Protein AF-A0A6N6RNA1-F1 (afdb_monomer)

Solvent-accessible surface area (backbone atoms only — not comparable to full-atom values): 9745 Å² total; per-residue (Å²): 118,70,68,65,53,52,56,50,51,52,51,50,50,53,48,51,54,52,48,54,51,50,52,52,40,51,50,29,45,50,47,27,54,53,57,21,49,50,47,44,51,52,43,50,54,49,47,43,66,47,27,32,69,67,52,37,46,54,48,55,50,43,44,52,57,42,49,57,48,40,54,70,32,46,73,56,45,56,62,51,48,16,52,51,26,54,74,39,61,90,56,27,67,60,54,49,52,53,53,43,51,51,22,42,53,38,16,53,52,44,44,51,52,50,53,50,49,50,63,73,66,61,56,61,75,87,53,46,56,35,46,56,21,31,41,45,28,38,57,28,48,30,72,44,56,63,34,54,39,52,17,71,63,40,26,63,57,51,21,52,32,29,39,50,24,32,52,52,38,43,53,49,44,65,73,63,38,82,35,53,90,26,53,39,53,49,23,39,49,58,16,57,32,28,53,68,66

pLDDT: mean 88.87, std 8.53, range [55.69, 97.56]

Structure (mmCIF, N/CA/C/O backbone):
data_AF-A0A6N6RNA1-F1
#
_entry.id   AF-A0A6N6RNA1-F1
#
loop_
_atom_site.group_PDB
_atom_site.id
_atom_site.type_symbol
_atom_site.label_atom_id
_atom_site.label_alt_id
_atom_site.label_comp_id
_atom_site.label_asym_id
_atom_site.label_entity_id
_atom_site.label_seq_id
_atom_site.pdbx_PDB_ins_code
_atom_site.Cartn_x
_atom_site.Cartn_y
_atom_site.Cartn_z
_atom_site.occupancy
_atom_site.B_iso_or_equiv
_atom_site.auth_seq_id
_atom_site.auth_comp_id
_atom_site.auth_asym_id
_atom_site.auth_atom_id
_atom_site.pdbx_PDB_model_num
ATOM 1 N N . MET A 1 1 ? 11.910 -3.426 -56.104 1.00 55.69 1 MET A N 1
ATOM 2 C CA . MET A 1 1 ? 10.592 -3.480 -55.422 1.00 55.69 1 MET A CA 1
ATOM 3 C C . MET A 1 1 ? 10.518 -4.540 -54.317 1.00 55.69 1 MET A C 1
ATOM 5 O O . MET A 1 1 ? 9.860 -4.298 -53.319 1.00 55.69 1 MET A O 1
ATOM 9 N N . THR A 1 2 ? 11.228 -5.666 -54.417 1.00 60.97 2 THR A N 1
ATOM 10 C CA . THR A 1 2 ? 11.218 -6.772 -53.433 1.00 60.97 2 THR A CA 1
ATOM 11 C C . THR A 1 2 ? 11.798 -6.424 -52.050 1.00 60.97 2 THR A C 1
ATOM 13 O O . THR A 1 2 ? 11.272 -6.879 -51.039 1.00 60.97 2 THR A O 1
ATOM 16 N N . VAL A 1 3 ? 12.824 -5.566 -51.974 1.00 57.16 3 VAL A N 1
ATOM 17 C CA . VAL A 1 3 ? 13.471 -5.176 -50.699 1.00 57.16 3 VAL A CA 1
ATOM 18 C C . VAL A 1 3 ? 12.581 -4.263 -49.835 1.00 57.16 3 VAL A C 1
ATOM 20 O O . VAL A 1 3 ? 12.573 -4.394 -48.615 1.00 57.16 3 VAL A O 1
ATOM 23 N N . LEU A 1 4 ? 11.774 -3.391 -50.458 1.00 60.25 4 LEU A N 1
ATOM 24 C CA . LEU A 1 4 ? 10.830 -2.497 -49.762 1.00 60.25 4 LEU A CA 1
ATOM 25 C C . LEU A 1 4 ? 9.649 -3.263 -49.135 1.00 60.25 4 LEU A C 1
ATOM 27 O O . LEU A 1 4 ? 9.171 -2.895 -48.064 1.00 60.25 4 LEU A O 1
ATOM 31 N N . ASN A 1 5 ? 9.215 -4.366 -49.755 1.00 63.22 5 ASN A N 1
ATOM 32 C CA . ASN A 1 5 ? 8.189 -5.234 -49.171 1.00 63.22 5 ASN A CA 1
ATOM 33 C C . ASN A 1 5 ? 8.719 -6.002 -47.952 1.00 63.22 5 ASN A C 1
ATOM 35 O O . ASN A 1 5 ? 8.013 -6.100 -46.950 1.00 63.22 5 ASN A O 1
ATOM 39 N N . ALA A 1 6 ? 9.969 -6.474 -47.987 1.00 63.81 6 ALA A N 1
ATOM 40 C CA . ALA A 1 6 ? 10.579 -7.194 -46.867 1.00 63.81 6 ALA A CA 1
ATOM 41 C C . ALA A 1 6 ? 10.766 -6.305 -45.622 1.00 63.81 6 ALA A C 1
ATOM 43 O O . ALA A 1 6 ? 10.438 -6.726 -44.513 1.00 63.81 6 ALA A O 1
ATOM 44 N N . THR A 1 7 ? 11.210 -5.054 -45.792 1.00 71.88 7 THR A N 1
ATOM 45 C CA . THR A 1 7 ? 11.333 -4.101 -44.674 1.00 71.88 7 THR A CA 1
ATOM 46 C C . THR A 1 7 ? 9.974 -3.707 -44.096 1.00 71.88 7 THR A C 1
ATOM 48 O O . THR A 1 7 ? 9.839 -3.601 -42.876 1.00 71.88 7 THR A O 1
ATOM 51 N N . SER A 1 8 ? 8.942 -3.563 -44.935 1.00 75.00 8 SER A N 1
ATOM 52 C CA . SER A 1 8 ? 7.574 -3.309 -44.466 1.00 75.00 8 SER A CA 1
ATOM 53 C C . SER A 1 8 ? 6.985 -4.495 -43.687 1.00 75.00 8 SER A C 1
ATOM 55 O O . SER A 1 8 ? 6.376 -4.295 -42.637 1.00 75.00 8 SER A O 1
ATOM 57 N N . ALA A 1 9 ? 7.233 -5.732 -44.134 1.00 77.75 9 ALA A N 1
ATOM 58 C CA . ALA A 1 9 ? 6.760 -6.947 -43.475 1.00 77.75 9 ALA A CA 1
ATOM 59 C C . ALA A 1 9 ? 7.426 -7.149 -42.107 1.00 77.75 9 ALA A C 1
ATOM 61 O O . ALA A 1 9 ? 6.742 -7.433 -41.125 1.00 77.75 9 ALA A O 1
ATOM 62 N N . VAL A 1 10 ? 8.740 -6.922 -42.017 1.00 79.19 10 VAL A N 1
ATOM 63 C CA . VAL A 1 10 ? 9.494 -6.984 -40.757 1.00 79.19 10 VAL A CA 1
ATOM 64 C C . VAL A 1 10 ? 9.007 -5.904 -39.786 1.00 79.19 10 VAL A C 1
ATOM 66 O O . VAL A 1 10 ? 8.722 -6.204 -38.628 1.00 79.19 10 VAL A O 1
ATOM 69 N N . ARG A 1 11 ? 8.816 -4.662 -40.255 1.00 82.12 11 ARG A N 1
ATOM 70 C CA . ARG A 1 11 ? 8.260 -3.571 -39.435 1.00 82.12 11 ARG A CA 1
ATOM 71 C C . ARG A 1 11 ? 6.869 -3.910 -38.894 1.00 82.12 11 ARG A C 1
ATOM 73 O O . ARG A 1 11 ? 6.604 -3.676 -37.718 1.00 82.12 11 ARG A O 1
ATOM 80 N N . ASN A 1 12 ? 6.003 -4.483 -39.728 1.00 82.75 12 ASN A N 1
ATOM 81 C CA . ASN A 1 12 ? 4.653 -4.888 -39.332 1.00 82.75 12 ASN A CA 1
ATOM 82 C C . ASN A 1 12 ? 4.666 -6.064 -38.343 1.00 82.75 12 ASN A C 1
ATOM 84 O O . ASN A 1 12 ? 3.856 -6.089 -37.419 1.00 82.75 12 ASN A O 1
ATOM 88 N N . LEU A 1 13 ? 5.608 -7.002 -38.484 1.00 82.81 13 LEU A N 1
ATOM 89 C CA . LEU A 1 13 ? 5.800 -8.097 -37.533 1.00 82.81 13 LEU A CA 1
ATOM 90 C C . LEU A 1 13 ? 6.195 -7.561 -36.148 1.00 82.81 13 LEU A C 1
ATOM 92 O O . LEU A 1 13 ? 5.554 -7.902 -35.155 1.00 82.81 13 LEU A O 1
ATOM 96 N N . TYR A 1 14 ? 7.196 -6.674 -36.078 1.00 83.44 14 TYR A N 1
ATOM 97 C CA . TYR A 1 14 ? 7.607 -6.045 -34.817 1.00 83.44 14 TYR A CA 1
ATOM 98 C C . TYR A 1 14 ? 6.489 -5.196 -34.203 1.00 83.44 14 TYR A C 1
ATOM 100 O O . TYR A 1 14 ? 6.277 -5.263 -32.993 1.00 83.44 14 TYR A O 1
ATOM 108 N N . ALA A 1 15 ? 5.738 -4.452 -35.022 1.00 81.94 15 ALA A N 1
ATOM 109 C CA . ALA A 1 15 ? 4.583 -3.688 -34.562 1.00 81.94 15 ALA A CA 1
ATOM 110 C C . ALA A 1 15 ? 3.500 -4.599 -33.959 1.00 81.94 15 ALA A C 1
ATOM 112 O O . ALA A 1 15 ? 3.016 -4.313 -32.869 1.00 81.94 15 ALA A O 1
ATOM 113 N N . ASN A 1 16 ? 3.175 -5.726 -34.601 1.00 84.38 16 ASN A N 1
ATOM 114 C CA . ASN A 1 16 ? 2.191 -6.684 -34.088 1.00 84.38 16 ASN A CA 1
ATOM 115 C C . ASN A 1 16 ? 2.638 -7.351 -32.781 1.00 84.38 16 ASN A C 1
ATOM 117 O O . ASN A 1 16 ? 1.832 -7.482 -31.862 1.00 84.38 16 ASN A O 1
ATOM 121 N N . ILE A 1 17 ? 3.913 -7.731 -32.664 1.00 83.81 17 ILE A N 1
ATOM 122 C CA . ILE A 1 17 ? 4.461 -8.319 -31.431 1.00 83.81 17 ILE A CA 1
ATOM 123 C C . ILE A 1 17 ? 4.437 -7.293 -30.288 1.00 83.81 17 ILE A C 1
ATOM 125 O O . ILE A 1 17 ? 4.026 -7.615 -29.171 1.00 83.81 17 ILE A O 1
ATOM 129 N N . ALA A 1 18 ? 4.841 -6.047 -30.559 1.00 82.44 18 ALA A N 1
ATOM 130 C CA . ALA A 1 18 ? 4.787 -4.965 -29.579 1.00 82.44 18 ALA A CA 1
ATOM 131 C C . ALA A 1 18 ? 3.344 -4.686 -29.133 1.00 82.44 18 ALA A C 1
ATOM 133 O O . ALA A 1 18 ? 3.076 -4.569 -27.939 1.00 82.44 18 ALA A O 1
ATOM 134 N N . LEU A 1 19 ? 2.405 -4.654 -30.079 1.00 82.31 19 LEU A N 1
ATOM 135 C CA . LEU A 1 19 ? 0.989 -4.423 -29.823 1.00 82.31 19 LEU A CA 1
ATOM 136 C C . LEU A 1 19 ? 0.399 -5.554 -28.967 1.00 82.31 19 LEU A C 1
ATOM 138 O O . LEU A 1 19 ? -0.170 -5.275 -27.915 1.00 82.31 19 LEU A O 1
ATOM 142 N N . GLN A 1 20 ? 0.633 -6.823 -29.313 1.00 81.94 20 GLN A N 1
ATOM 143 C CA . GLN A 1 20 ? 0.210 -7.967 -28.490 1.00 81.94 20 GLN A CA 1
ATOM 144 C C . GLN A 1 20 ? 0.772 -7.913 -27.062 1.00 81.94 20 GLN A C 1
ATOM 146 O O . GLN A 1 20 ? 0.044 -8.170 -26.101 1.00 81.94 20 GLN A O 1
ATOM 151 N N . ARG A 1 21 ? 2.046 -7.535 -26.900 1.00 80.69 21 ARG A N 1
ATOM 152 C CA . ARG A 1 21 ? 2.675 -7.372 -25.583 1.00 80.69 21 ARG A CA 1
ATOM 153 C C . ARG A 1 21 ? 2.008 -6.265 -24.765 1.00 80.69 21 ARG A C 1
ATOM 155 O O . ARG A 1 21 ? 1.704 -6.484 -23.594 1.00 80.69 21 ARG A O 1
ATOM 162 N N . ILE A 1 22 ? 1.744 -5.108 -25.374 1.00 83.12 22 ILE A N 1
ATOM 163 C CA . ILE A 1 22 ? 1.056 -3.984 -24.724 1.00 83.12 22 ILE A CA 1
ATOM 164 C C . ILE A 1 22 ? -0.356 -4.399 -24.298 1.00 83.12 22 ILE A C 1
ATOM 166 O O . ILE A 1 22 ? -0.710 -4.219 -23.136 1.00 83.12 22 ILE A O 1
ATOM 170 N N . PHE A 1 23 ? -1.135 -5.016 -25.192 1.00 84.94 23 PHE A N 1
ATOM 171 C CA . PHE A 1 23 ? -2.490 -5.482 -24.880 1.00 84.94 23 PHE A CA 1
ATOM 172 C C . PHE A 1 23 ? -2.505 -6.514 -23.748 1.00 84.94 23 PHE A C 1
ATOM 174 O O . PHE A 1 23 ? -3.320 -6.400 -22.836 1.00 84.94 23 PHE A O 1
ATOM 181 N N . SER A 1 24 ? -1.580 -7.477 -23.756 1.00 81.50 24 SER A N 1
ATOM 182 C CA . SER A 1 24 ? -1.431 -8.444 -22.663 1.00 81.50 24 SER A CA 1
ATOM 183 C C . SER A 1 24 ? -1.107 -7.748 -21.335 1.00 81.50 24 SER A C 1
ATOM 185 O O . SER A 1 24 ? -1.746 -8.019 -20.320 1.00 81.50 24 SER A O 1
ATOM 187 N N . ASN A 1 25 ? -0.151 -6.815 -21.329 1.00 82.12 25 ASN A N 1
ATOM 188 C CA . ASN A 1 25 ? 0.258 -6.090 -20.124 1.00 82.12 25 ASN A CA 1
ATOM 189 C C . ASN A 1 25 ? -0.867 -5.215 -19.556 1.00 82.12 25 ASN A C 1
ATOM 191 O O . ASN A 1 25 ? -1.112 -5.240 -18.350 1.00 82.12 25 ASN A O 1
ATOM 195 N N . ILE A 1 26 ? -1.583 -4.492 -20.422 1.00 84.19 26 ILE A N 1
ATOM 196 C CA . ILE A 1 26 ? -2.761 -3.706 -20.040 1.00 84.19 26 ILE A CA 1
ATOM 197 C C . ILE A 1 26 ? -3.851 -4.629 -19.499 1.00 84.19 26 ILE A C 1
ATOM 199 O O . ILE A 1 26 ? -4.405 -4.339 -18.445 1.00 84.19 26 ILE A O 1
ATOM 203 N N . GLY A 1 27 ? -4.125 -5.755 -20.164 1.00 84.12 27 GLY A N 1
ATOM 204 C CA . GLY A 1 27 ? -5.112 -6.737 -19.715 1.00 84.12 27 GLY A CA 1
ATOM 205 C C . GLY A 1 27 ? -4.827 -7.236 -18.298 1.00 84.12 27 GLY A C 1
ATOM 206 O O . GLY A 1 27 ? -5.703 -7.175 -17.437 1.00 84.12 27 GLY A O 1
ATOM 207 N N . TRP A 1 28 ? -3.583 -7.634 -18.013 1.00 79.25 28 TRP A N 1
ATOM 208 C CA . TRP A 1 28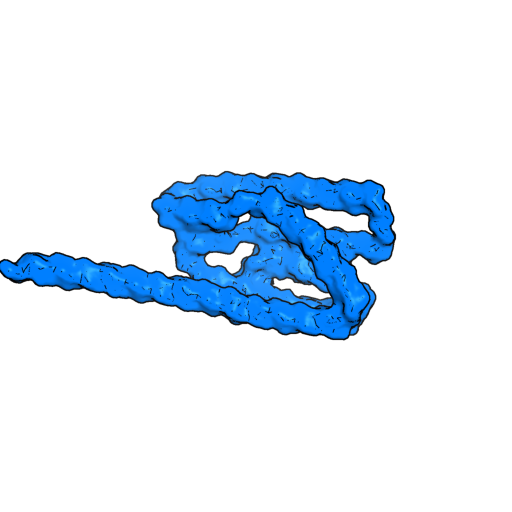 ? -3.165 -8.012 -16.657 1.00 79.25 28 TRP A CA 1
ATOM 209 C C . TRP A 1 28 ? -3.272 -6.859 -15.655 1.00 79.25 28 TRP A C 1
ATOM 211 O O . TRP A 1 28 ? -3.687 -7.083 -14.518 1.00 79.25 28 TRP A O 1
ATOM 221 N N . GLY A 1 29 ? -2.943 -5.633 -16.068 1.00 77.69 29 GLY A N 1
ATOM 222 C CA . GLY A 1 29 ? -3.116 -4.437 -15.243 1.00 77.69 29 GLY A CA 1
ATOM 223 C C . GLY A 1 29 ? -4.582 -4.134 -14.921 1.00 77.69 29 GLY A C 1
ATOM 224 O O . GLY A 1 29 ? -4.909 -3.788 -13.792 1.00 77.69 29 GLY A O 1
ATOM 225 N N . VAL A 1 30 ? -5.497 -4.309 -15.873 1.00 83.06 30 VAL A N 1
ATOM 226 C CA . VAL A 1 30 ? -6.939 -4.140 -15.635 1.00 83.06 30 VAL A CA 1
ATOM 227 C C . VAL A 1 30 ? -7.452 -5.230 -14.699 1.00 83.06 30 VAL A C 1
ATOM 229 O O . VAL A 1 30 ? -8.170 -4.930 -13.750 1.00 83.06 30 VAL A O 1
ATOM 232 N N . ILE A 1 31 ? -7.043 -6.482 -14.914 1.00 80.62 31 ILE A N 1
ATOM 233 C CA . ILE A 1 31 ? -7.415 -7.615 -14.059 1.00 80.62 31 ILE A CA 1
ATOM 234 C C . ILE A 1 31 ? -6.947 -7.395 -12.612 1.00 80.62 31 ILE A C 1
ATOM 236 O O . ILE A 1 31 ? -7.724 -7.635 -11.687 1.00 80.62 31 ILE A O 1
ATOM 240 N N . SER A 1 32 ? -5.721 -6.897 -12.401 1.00 74.25 32 SER A N 1
ATOM 241 C CA . SER A 1 32 ? -5.215 -6.605 -11.053 1.00 74.25 32 SER A CA 1
ATOM 242 C C . SER A 1 32 ? -6.019 -5.508 -10.358 1.00 74.25 32 SER A C 1
ATOM 244 O O . SER A 1 32 ? -6.355 -5.641 -9.181 1.00 74.25 32 SER A O 1
ATOM 246 N N . GLN A 1 33 ? -6.368 -4.447 -11.090 1.00 76.19 33 GLN A N 1
ATOM 247 C CA . GLN A 1 33 ? -7.120 -3.317 -10.554 1.00 76.19 33 GLN A CA 1
ATOM 248 C C . GLN A 1 33 ? -8.572 -3.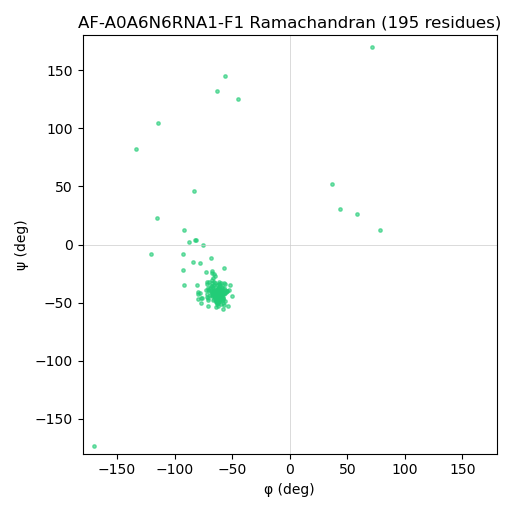692 -10.262 1.00 76.19 33 GLN A C 1
ATOM 250 O O . GLN A 1 33 ? -9.058 -3.400 -9.177 1.00 76.19 33 GLN A O 1
ATOM 255 N N . VAL A 1 34 ? -9.266 -4.341 -11.198 1.00 79.50 34 VAL A N 1
ATOM 256 C CA . VAL A 1 34 ? -10.698 -4.649 -11.067 1.00 79.50 34 VAL A CA 1
ATOM 257 C C . VAL A 1 34 ? -10.923 -5.836 -10.139 1.00 79.50 34 VAL A C 1
ATOM 259 O O . VAL A 1 34 ? -11.724 -5.745 -9.212 1.00 79.50 34 VAL A O 1
ATOM 262 N N . GLY A 1 35 ? -10.215 -6.945 -10.352 1.00 74.62 35 GLY A N 1
ATOM 263 C CA . GLY A 1 35 ? -10.447 -8.157 -9.574 1.00 74.62 35 GLY A CA 1
ATOM 264 C C . GLY A 1 35 ? -9.957 -8.024 -8.137 1.00 74.62 35 GLY A C 1
ATOM 265 O O . GLY A 1 35 ? -10.694 -8.342 -7.206 1.00 74.62 35 GLY A O 1
ATOM 266 N N . GLY A 1 36 ? -8.754 -7.477 -7.946 1.00 73.81 36 GLY A N 1
ATOM 267 C CA . GLY A 1 36 ? -8.204 -7.263 -6.614 1.00 73.81 36 GLY A CA 1
ATOM 268 C C . GLY A 1 36 ? -9.024 -6.259 -5.799 1.00 73.81 36 GLY A C 1
ATOM 269 O O . GLY A 1 36 ? -9.510 -6.580 -4.712 1.00 73.81 36 GLY A O 1
ATOM 270 N N . LYS A 1 37 ? -9.266 -5.059 -6.344 1.00 79.00 37 LYS A N 1
ATOM 271 C CA . LYS A 1 37 ? -10.059 -4.045 -5.630 1.00 79.00 37 LYS A CA 1
ATOM 272 C C . LYS A 1 37 ? -11.524 -4.445 -5.464 1.00 79.00 37 LYS A C 1
ATOM 274 O O . LYS A 1 37 ? -12.152 -3.996 -4.511 1.00 79.00 37 LYS A O 1
ATOM 279 N N . GLY A 1 38 ? -12.060 -5.306 -6.331 1.00 86.94 38 GLY A N 1
ATOM 280 C CA . GLY A 1 38 ? -13.384 -5.900 -6.149 1.00 86.94 38 GLY A CA 1
ATOM 281 C C . GLY A 1 38 ? -13.478 -6.726 -4.863 1.00 86.94 38 GLY A C 1
ATOM 282 O O . GLY A 1 38 ? -14.427 -6.563 -4.101 1.00 86.94 38 GLY A O 1
ATOM 283 N N . ILE A 1 39 ? -12.467 -7.549 -4.563 1.00 86.00 39 ILE A N 1
ATOM 284 C CA . ILE A 1 39 ? -12.402 -8.300 -3.297 1.00 86.00 39 ILE A CA 1
ATOM 285 C C . ILE A 1 39 ? -12.259 -7.337 -2.116 1.00 86.00 39 ILE A C 1
ATOM 287 O O . ILE A 1 39 ? -12.983 -7.468 -1.132 1.00 86.00 39 ILE A O 1
ATOM 291 N N . PHE A 1 40 ? -11.380 -6.336 -2.226 1.00 86.81 40 PHE A N 1
ATOM 292 C CA . PHE A 1 40 ? -11.230 -5.312 -1.190 1.00 86.81 40 PHE A CA 1
ATOM 293 C C . PHE A 1 40 ? -12.556 -4.603 -0.883 1.00 86.81 40 PHE A C 1
ATOM 295 O O . PHE A 1 40 ? -12.902 -4.428 0.280 1.00 86.81 40 PHE A O 1
ATOM 302 N N . PHE A 1 41 ? -13.342 -4.273 -1.909 1.00 89.75 41 PHE A N 1
ATOM 303 C CA . PHE A 1 41 ? -14.663 -3.669 -1.747 1.00 89.75 41 PHE A CA 1
ATOM 304 C C . PHE A 1 41 ? -15.631 -4.565 -0.956 1.00 89.75 41 PHE A C 1
ATOM 306 O O . PHE A 1 41 ? -16.358 -4.074 -0.091 1.00 89.75 41 PHE A O 1
ATOM 313 N N . LEU A 1 42 ? -15.606 -5.884 -1.179 1.00 90.88 42 LEU A N 1
ATOM 314 C CA . LEU A 1 42 ? -16.384 -6.831 -0.372 1.00 90.88 42 LEU A CA 1
ATOM 315 C C . LEU A 1 42 ? -15.930 -6.840 1.094 1.00 90.88 42 LEU A C 1
ATOM 317 O O . LEU A 1 42 ? -16.775 -6.854 1.990 1.00 90.88 42 LEU A O 1
ATOM 321 N N . VAL A 1 43 ? -14.617 -6.774 1.345 1.00 90.69 43 VAL A N 1
ATOM 322 C CA . VAL A 1 43 ? -14.066 -6.651 2.705 1.00 90.69 43 VAL A CA 1
ATOM 323 C C . VAL A 1 43 ? -14.547 -5.363 3.371 1.00 90.69 43 VAL A C 1
ATOM 325 O O . VAL A 1 43 ? -14.954 -5.386 4.529 1.00 90.69 43 VAL A O 1
ATOM 328 N N . THR A 1 44 ? -14.563 -4.249 2.638 1.00 90.75 44 THR A N 1
ATOM 329 C CA . THR A 1 44 ? -15.065 -2.961 3.126 1.00 90.75 44 THR A CA 1
ATOM 330 C C . THR A 1 44 ? -16.541 -3.039 3.529 1.00 90.75 44 THR A C 1
ATOM 332 O O . THR A 1 44 ? -16.895 -2.603 4.622 1.00 90.75 44 THR A O 1
ATOM 335 N N . ILE A 1 45 ? -17.398 -3.647 2.698 1.00 92.75 45 ILE A N 1
ATOM 336 C CA . ILE A 1 45 ? -18.821 -3.853 3.025 1.00 92.75 45 ILE A CA 1
ATOM 337 C C . ILE A 1 45 ? -18.975 -4.728 4.271 1.00 92.75 45 ILE A C 1
ATOM 339 O O . ILE A 1 45 ? -19.811 -4.440 5.128 1.00 92.75 45 ILE A O 1
ATOM 343 N N . TYR A 1 46 ? -18.190 -5.802 4.374 1.00 93.19 46 TYR A N 1
ATOM 344 C CA . TYR A 1 46 ? -18.225 -6.690 5.532 1.00 93.19 46 TYR A CA 1
ATOM 345 C C . TYR A 1 46 ? -17.824 -5.952 6.816 1.00 93.19 46 TYR A C 1
ATOM 347 O O . TYR A 1 46 ? -18.567 -5.999 7.794 1.00 93.19 46 TYR A O 1
ATOM 355 N N . LEU A 1 47 ? -16.711 -5.210 6.798 1.00 92.31 47 LEU A N 1
ATOM 356 C CA . LEU A 1 47 ? -16.255 -4.412 7.941 1.00 92.31 47 LEU A CA 1
ATOM 357 C C . LEU A 1 47 ? -17.302 -3.383 8.368 1.00 92.31 47 LEU A C 1
ATOM 359 O O . LEU A 1 47 ? -17.601 -3.293 9.554 1.00 92.31 47 LEU A O 1
ATOM 363 N N . ALA A 1 48 ? -17.908 -2.669 7.416 1.00 92.62 48 ALA A N 1
ATOM 364 C CA . ALA A 1 48 ? -18.954 -1.691 7.709 1.00 92.62 48 ALA A CA 1
ATOM 365 C C . ALA A 1 48 ? -20.189 -2.316 8.382 1.00 92.62 48 ALA A C 1
ATOM 367 O O . ALA A 1 48 ? -20.840 -1.671 9.199 1.00 92.62 48 ALA A O 1
ATOM 368 N N . ARG A 1 49 ? -20.516 -3.574 8.057 1.00 93.06 49 ARG A N 1
ATOM 369 C CA . ARG A 1 49 ? -21.637 -4.298 8.676 1.00 93.06 49 ARG A CA 1
ATOM 370 C C . ARG A 1 49 ? -21.302 -4.861 10.053 1.00 93.06 49 ARG A C 1
ATOM 372 O O . ARG A 1 49 ? -22.157 -4.819 10.925 1.00 93.06 49 ARG A O 1
ATOM 379 N N . VAL A 1 50 ? -20.103 -5.414 10.236 1.00 93.88 50 VAL A N 1
ATOM 380 C CA . VAL A 1 50 ? -19.713 -6.104 11.481 1.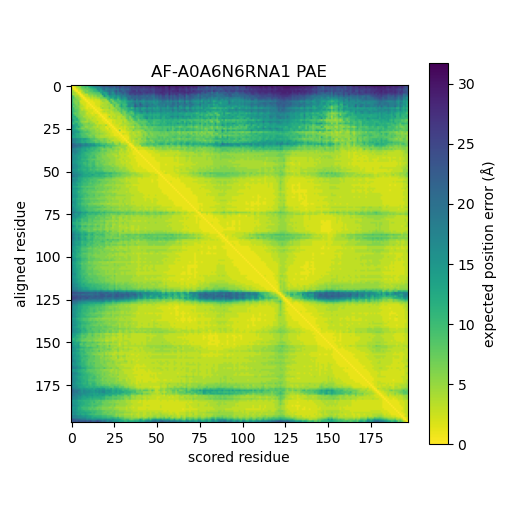00 93.88 50 VAL A CA 1
ATOM 381 C C . VAL A 1 50 ? -19.286 -5.136 12.580 1.00 93.88 50 VAL A C 1
ATOM 383 O O . VAL A 1 50 ? -19.548 -5.400 13.749 1.00 93.88 50 VAL A O 1
ATOM 386 N N . LEU A 1 51 ? -18.640 -4.027 12.217 1.00 90.62 51 LEU A N 1
ATOM 387 C CA . LEU A 1 51 ? -18.212 -3.003 13.174 1.00 90.62 51 LEU A CA 1
ATOM 388 C C . LEU A 1 51 ? -19.330 -2.008 13.519 1.00 90.62 51 LEU A C 1
ATOM 390 O O . LEU A 1 51 ? -19.199 -1.260 14.477 1.00 90.62 51 LEU A O 1
ATOM 394 N N . GLY A 1 52 ? -20.409 -1.963 12.735 1.00 92.06 52 GLY A N 1
ATOM 395 C CA . GLY A 1 52 ? -21.422 -0.921 12.873 1.00 92.06 52 GLY A CA 1
ATOM 396 C C . GLY A 1 52 ? -20.932 0.449 12.382 1.00 92.06 52 GLY A C 1
ATOM 397 O O . GLY A 1 52 ? -19.761 0.656 12.058 1.00 92.06 52 GLY A O 1
ATOM 398 N N . ALA A 1 53 ? -21.858 1.404 12.275 1.00 91.56 53 ALA A N 1
ATOM 399 C CA . ALA A 1 53 ? -21.585 2.698 11.643 1.00 91.56 53 ALA A CA 1
ATOM 400 C C . ALA A 1 53 ? -20.596 3.573 12.435 1.00 91.56 53 ALA A C 1
ATOM 402 O O . ALA A 1 53 ? -19.799 4.286 11.827 1.00 91.56 53 ALA A O 1
ATOM 403 N N . GLU A 1 54 ? -20.636 3.520 13.769 1.00 90.31 54 GLU A N 1
ATOM 404 C CA . GLU A 1 54 ? -19.796 4.353 14.639 1.00 90.31 54 GLU A CA 1
ATOM 405 C C . GLU A 1 54 ? -18.325 3.915 14.602 1.00 90.31 54 GLU A C 1
ATOM 407 O O . GLU A 1 54 ? -17.445 4.717 14.272 1.00 90.31 54 GLU A O 1
ATOM 412 N N . GLU A 1 55 ? -18.049 2.629 14.838 1.00 91.69 55 GLU A N 1
ATOM 413 C CA . GLU A 1 55 ? -16.677 2.108 14.824 1.00 91.69 55 GLU A CA 1
ATOM 414 C C . GLU A 1 55 ? -16.085 2.099 13.413 1.00 91.69 55 GLU A C 1
ATOM 416 O O . GLU A 1 55 ? -14.919 2.446 13.226 1.00 91.69 55 GLU A O 1
ATOM 421 N N . TYR A 1 56 ? -16.884 1.794 12.385 1.00 93.88 56 TYR A N 1
ATOM 422 C CA . TYR A 1 56 ? -16.438 1.927 10.996 1.00 93.88 56 TYR A CA 1
ATOM 423 C C . TYR A 1 56 ? -16.157 3.396 10.609 1.00 93.88 56 TYR A C 1
ATOM 425 O O . TYR A 1 56 ? -15.232 3.683 9.840 1.00 93.88 56 TYR A O 1
ATOM 433 N N . GLY A 1 57 ? -16.905 4.349 11.172 1.00 93.38 57 GLY A N 1
ATOM 434 C CA . GLY A 1 57 ? -16.630 5.781 11.040 1.00 93.38 57 GLY A CA 1
ATOM 435 C C . GLY A 1 57 ? -15.280 6.163 11.652 1.00 93.38 57 GLY A C 1
ATOM 436 O O . GLY A 1 57 ? -14.447 6.781 10.989 1.00 93.38 57 GLY A O 1
ATOM 437 N N . SER A 1 58 ? -15.017 5.718 12.882 1.00 92.50 58 SER A N 1
ATOM 438 C CA . SER A 1 58 ? -13.721 5.906 13.551 1.00 92.50 58 SER A CA 1
ATOM 439 C C . SER A 1 58 ? -12.576 5.255 12.770 1.00 92.50 58 SER A C 1
ATOM 441 O O . SER A 1 58 ? -11.512 5.855 12.592 1.00 92.50 58 SER A O 1
ATOM 443 N N . PHE A 1 59 ? -12.813 4.058 12.230 1.00 94.00 59 PHE A N 1
ATOM 444 C CA . PHE A 1 59 ? -11.860 3.327 11.404 1.00 94.00 59 PHE A CA 1
ATOM 445 C C . PHE A 1 59 ? -11.424 4.123 10.168 1.00 94.00 59 PHE A C 1
ATOM 447 O O . PHE A 1 59 ? -10.237 4.381 9.960 1.00 94.00 59 PHE A O 1
ATOM 454 N N . THR A 1 60 ? -12.394 4.558 9.364 1.00 94.38 60 THR A N 1
ATOM 455 C CA . THR A 1 60 ? -12.145 5.312 8.125 1.00 94.38 60 THR A CA 1
ATOM 456 C C . THR A 1 60 ? -11.568 6.704 8.388 1.00 94.38 60 THR A C 1
ATOM 458 O O . THR A 1 60 ? -10.747 7.193 7.603 1.00 94.38 60 THR A O 1
ATOM 461 N N . TYR A 1 61 ? -11.912 7.325 9.519 1.00 93.44 61 TYR A N 1
ATOM 462 C CA . TYR A 1 61 ? -11.283 8.560 9.979 1.00 93.44 61 TYR A CA 1
ATOM 463 C C . TYR A 1 61 ? -9.784 8.368 10.257 1.00 93.44 61 TYR A C 1
ATOM 465 O O . TYR A 1 61 ? -8.953 9.097 9.707 1.00 93.44 61 TYR A O 1
ATOM 473 N N . ALA A 1 62 ? -9.417 7.341 11.032 1.00 93.81 62 ALA A N 1
ATOM 474 C CA . ALA A 1 62 ? -8.018 7.027 11.321 1.00 93.81 62 ALA A CA 1
ATOM 475 C C . ALA A 1 62 ? -7.222 6.697 10.045 1.00 93.81 62 ALA A C 1
ATOM 477 O O . ALA A 1 62 ? -6.107 7.193 9.866 1.00 93.81 62 ALA A O 1
ATOM 478 N N . GLN A 1 63 ? -7.807 5.917 9.126 1.00 95.38 63 GLN A N 1
ATOM 479 C CA . GLN A 1 63 ? -7.205 5.627 7.819 1.00 95.38 63 GLN A CA 1
ATOM 480 C C . GLN A 1 63 ? -6.927 6.900 7.018 1.00 95.38 63 GLN A C 1
ATOM 482 O O . GLN A 1 63 ? -5.840 7.053 6.466 1.00 95.38 63 GLN A O 1
ATOM 487 N N . SER A 1 64 ? -7.890 7.824 6.968 1.00 95.56 64 SER A N 1
ATOM 488 C CA . SER A 1 64 ? -7.771 9.065 6.197 1.00 95.56 64 SER A CA 1
ATOM 489 C C . SER A 1 64 ? -6.603 9.924 6.679 1.00 95.56 64 SER A C 1
ATOM 491 O O . SER A 1 64 ? -5.835 10.431 5.863 1.00 95.56 64 SER A O 1
ATOM 493 N N . ILE A 1 65 ? -6.412 10.035 7.998 1.00 94.25 65 ILE A N 1
ATOM 494 C CA . ILE A 1 65 ? -5.278 10.777 8.563 1.00 94.25 65 ILE A CA 1
ATOM 495 C C . ILE A 1 65 ? -3.962 10.123 8.139 1.00 94.25 65 ILE A C 1
ATOM 497 O O . ILE A 1 65 ? -3.080 10.807 7.626 1.00 94.25 65 ILE A O 1
ATOM 501 N N . VAL A 1 66 ? -3.833 8.804 8.294 1.00 96.12 66 VAL A N 1
ATOM 502 C CA . VAL A 1 66 ? -2.615 8.078 7.903 1.00 96.12 66 VAL A CA 1
ATOM 503 C C . VAL A 1 66 ? -2.335 8.201 6.399 1.00 96.12 66 VAL A C 1
ATOM 505 O O . VAL A 1 66 ? -1.182 8.360 5.995 1.00 96.12 66 VAL A O 1
ATOM 508 N N . LEU A 1 67 ? -3.372 8.192 5.559 1.00 95.50 67 LEU A N 1
ATOM 509 C CA . LEU A 1 67 ? -3.244 8.368 4.112 1.00 95.50 67 LEU A CA 1
ATOM 510 C C . LEU A 1 67 ? -2.674 9.744 3.736 1.00 95.50 67 LEU A C 1
ATOM 512 O O . LEU A 1 67 ? -1.880 9.822 2.800 1.00 95.50 67 LEU A O 1
ATOM 516 N N . TYR A 1 68 ? -2.990 10.811 4.478 1.00 95.44 68 TYR A N 1
ATOM 517 C CA . TYR A 1 68 ? -2.354 12.114 4.256 1.00 95.44 68 TYR A CA 1
ATOM 518 C C . TYR A 1 68 ? -0.845 12.085 4.528 1.00 95.44 68 TYR A C 1
ATOM 520 O O . TYR A 1 68 ? -0.076 12.645 3.746 1.00 95.44 68 TYR A O 1
ATOM 528 N N . PHE A 1 69 ? -0.400 11.382 5.575 1.00 96.25 69 PHE A N 1
ATOM 529 C CA . PHE A 1 69 ? 1.033 11.171 5.821 1.00 96.25 69 PHE A CA 1
ATOM 530 C C . PHE A 1 69 ? 1.676 10.363 4.697 1.00 96.25 69 PHE A C 1
ATOM 532 O O . PHE A 1 69 ? 2.772 10.689 4.251 1.00 96.25 69 PHE A O 1
ATOM 539 N N . TRP A 1 70 ? 0.985 9.341 4.193 1.00 96.62 70 TRP A N 1
ATOM 540 C CA . TRP A 1 70 ? 1.498 8.535 3.092 1.00 96.62 70 TRP A CA 1
ATOM 541 C C . TRP A 1 70 ? 1.708 9.329 1.806 1.00 96.62 70 TRP A C 1
ATOM 543 O O . TRP A 1 70 ? 2.706 9.107 1.129 1.00 96.62 70 TRP A O 1
ATOM 553 N N . ILE A 1 71 ? 0.833 10.283 1.479 1.00 95.25 71 ILE A N 1
ATOM 554 C CA . ILE A 1 71 ? 1.036 11.162 0.315 1.00 95.25 71 ILE A CA 1
ATOM 555 C C . ILE A 1 71 ? 2.389 11.889 0.413 1.00 95.25 71 ILE A C 1
ATOM 557 O O . ILE A 1 71 ? 3.103 11.994 -0.585 1.00 95.25 71 ILE A O 1
ATOM 561 N N . ALA A 1 72 ? 2.774 12.326 1.616 1.00 94.56 72 ALA A N 1
ATOM 562 C CA . ALA A 1 72 ? 4.069 12.957 1.868 1.00 94.56 72 ALA A CA 1
ATOM 563 C C . ALA A 1 72 ? 5.256 11.973 1.847 1.00 94.56 72 ALA A C 1
ATOM 565 O O . ALA A 1 72 ? 6.383 12.393 1.607 1.00 94.56 72 ALA A O 1
ATOM 566 N N . VAL A 1 73 ? 5.030 10.680 2.093 1.00 96.00 73 VAL A N 1
ATOM 567 C CA . VAL A 1 73 ? 6.065 9.635 1.978 1.00 96.00 73 VAL A CA 1
ATOM 568 C C . VAL A 1 73 ? 6.269 9.224 0.524 1.00 96.00 73 VAL A C 1
ATOM 570 O O . VAL A 1 73 ? 7.403 9.036 0.088 1.00 96.00 73 VAL A O 1
ATOM 573 N N . ASP A 1 74 ? 5.178 9.061 -0.224 1.00 94.44 74 ASP A N 1
ATOM 574 C CA . ASP A 1 74 ? 5.239 8.628 -1.611 1.00 94.44 74 ASP A CA 1
ATOM 575 C C . ASP A 1 74 ? 5.810 9.723 -2.508 1.00 94.44 74 ASP A C 1
ATOM 577 O O . ASP A 1 74 ? 6.668 9.411 -3.317 1.00 94.44 74 ASP A O 1
ATOM 581 N N . LEU A 1 75 ? 5.372 10.986 -2.385 1.00 91.25 75 LEU A N 1
ATOM 582 C CA . LEU A 1 75 ? 5.857 12.122 -3.197 1.00 91.25 75 LEU A CA 1
ATOM 583 C C . LEU A 1 75 ? 6.006 11.808 -4.707 1.00 91.25 75 LEU A C 1
ATOM 585 O O . LEU A 1 75 ? 6.866 12.360 -5.392 1.00 91.25 75 LEU A O 1
ATOM 589 N N . GLY A 1 76 ? 5.171 10.912 -5.246 1.00 91.81 76 GLY A N 1
ATOM 590 C CA . GLY A 1 76 ? 5.222 10.490 -6.647 1.00 91.81 76 GLY A CA 1
ATOM 591 C C . GLY A 1 76 ? 6.317 9.473 -6.997 1.00 91.81 76 GLY A C 1
ATOM 592 O O . GLY A 1 76 ? 6.542 9.227 -8.185 1.00 91.81 76 GLY A O 1
ATOM 593 N N . ILE A 1 77 ? 6.972 8.847 -6.012 1.00 94.06 77 ILE A N 1
ATOM 594 C CA . ILE A 1 77 ? 7.984 7.796 -6.199 1.00 94.06 77 ILE A CA 1
ATOM 595 C C . ILE A 1 77 ? 7.429 6.650 -7.050 1.00 94.06 77 ILE A C 1
ATOM 597 O O . ILE A 1 77 ? 8.136 6.172 -7.936 1.00 94.06 77 ILE A O 1
ATOM 601 N N . ASP A 1 78 ? 6.166 6.244 -6.865 1.00 93.94 78 ASP A N 1
ATOM 602 C CA . ASP A 1 78 ? 5.562 5.177 -7.678 1.00 93.94 78 ASP A CA 1
ATOM 603 C C . ASP A 1 78 ? 5.572 5.514 -9.185 1.00 93.94 78 ASP A C 1
ATOM 605 O O . ASP A 1 78 ? 5.879 4.668 -10.034 1.00 93.94 78 ASP A O 1
ATOM 609 N N . MET A 1 79 ? 5.252 6.764 -9.537 1.00 93.81 79 MET A N 1
ATOM 610 C CA . MET A 1 79 ? 5.218 7.228 -10.928 1.00 93.81 79 MET A CA 1
ATOM 611 C C . MET A 1 79 ? 6.628 7.452 -11.477 1.00 93.81 79 MET A C 1
ATOM 613 O O . MET A 1 79 ? 6.941 7.001 -12.579 1.00 93.81 79 MET A O 1
ATOM 617 N N . TYR A 1 80 ? 7.484 8.122 -10.707 1.00 95.81 80 TYR A N 1
ATOM 618 C CA . TYR A 1 80 ? 8.858 8.407 -11.102 1.00 95.81 80 TYR A CA 1
ATOM 619 C C . TYR A 1 80 ? 9.671 7.118 -11.276 1.00 95.81 80 TYR A C 1
ATOM 621 O O . TYR A 1 80 ? 10.254 6.889 -12.334 1.00 95.81 80 TYR A O 1
ATOM 629 N N . GLY A 1 81 ? 9.650 6.240 -10.272 1.00 96.12 81 GLY A N 1
ATOM 630 C CA . GLY A 1 81 ? 10.427 5.007 -10.255 1.00 96.12 81 GLY A CA 1
ATOM 631 C C . GLY A 1 81 ? 10.015 4.030 -11.350 1.00 96.12 81 GLY A C 1
ATOM 632 O O . GLY A 1 81 ? 10.877 3.463 -12.018 1.00 96.12 81 GLY A O 1
ATOM 633 N N . SER A 1 82 ? 8.710 3.868 -11.597 1.00 96.00 82 SER A N 1
ATOM 634 C CA . SER A 1 82 ? 8.240 3.002 -12.687 1.00 96.00 82 SER A CA 1
ATOM 635 C C . SER A 1 82 ? 8.664 3.516 -14.067 1.00 96.00 82 SER A C 1
ATOM 637 O O . SER A 1 82 ? 9.072 2.716 -14.909 1.00 96.00 82 SER A O 1
ATOM 639 N N . ARG A 1 83 ? 8.632 4.837 -14.291 1.00 95.81 83 ARG A N 1
ATOM 640 C CA . ARG A 1 83 ? 9.091 5.460 -15.541 1.00 95.81 83 ARG A CA 1
ATOM 641 C C . ARG A 1 83 ? 10.597 5.299 -15.744 1.00 95.81 83 ARG A C 1
ATOM 643 O O . ARG A 1 83 ? 11.022 4.927 -16.833 1.00 95.81 83 ARG A O 1
ATOM 650 N N . GLU A 1 84 ? 11.384 5.565 -14.708 1.00 96.31 84 GLU A N 1
ATOM 651 C CA . GLU A 1 84 ? 12.846 5.522 -14.782 1.00 96.31 84 GLU A CA 1
ATOM 652 C C . GLU A 1 84 ? 13.353 4.098 -15.058 1.00 96.31 84 GLU A C 1
ATOM 654 O O . GLU A 1 84 ? 14.143 3.880 -15.973 1.00 96.31 84 GLU A O 1
ATOM 659 N N . ILE A 1 85 ? 12.802 3.098 -14.357 1.00 97.00 85 ILE A N 1
ATOM 660 C CA . ILE A 1 85 ? 13.129 1.678 -14.576 1.00 97.00 85 ILE A CA 1
ATOM 661 C C . ILE A 1 85 ? 12.737 1.219 -15.986 1.00 97.00 85 ILE A C 1
ATOM 663 O O . ILE A 1 85 ? 13.457 0.433 -16.604 1.00 97.00 85 ILE A O 1
ATOM 667 N N . ALA A 1 86 ? 11.593 1.680 -16.501 1.00 94.50 86 ALA A N 1
ATOM 668 C CA . ALA A 1 86 ? 11.162 1.336 -17.853 1.00 94.50 86 ALA A CA 1
ATOM 669 C C . ALA A 1 86 ? 12.099 1.922 -18.924 1.00 94.50 86 ALA A C 1
ATOM 671 O O . ALA A 1 86 ? 12.295 1.290 -19.965 1.00 94.50 86 ALA A O 1
ATOM 672 N N . SER A 1 87 ? 12.682 3.097 -18.654 1.00 95.00 87 SER A N 1
ATOM 673 C CA . SER A 1 87 ? 13.595 3.805 -19.555 1.00 95.00 87 SER A CA 1
ATOM 674 C C . SER A 1 87 ? 15.015 3.225 -19.553 1.00 95.00 87 SER A C 1
ATOM 676 O O . SER A 1 87 ? 15.602 3.074 -20.622 1.00 95.00 87 SER A O 1
ATOM 678 N N . ASP A 1 88 ? 15.563 2.866 -18.388 1.00 94.12 88 ASP A N 1
ATOM 679 C CA . ASP A 1 88 ? 16.932 2.345 -18.243 1.00 94.12 88 ASP A CA 1
ATOM 680 C C . ASP A 1 88 ? 16.968 1.093 -17.347 1.00 94.12 88 ASP A C 1
ATOM 682 O O . ASP A 1 88 ? 17.263 1.124 -16.149 1.00 94.12 88 ASP A O 1
ATOM 686 N N . LYS A 1 89 ? 16.648 -0.056 -17.955 1.00 91.56 89 LYS A N 1
ATOM 687 C CA . LYS A 1 89 ? 16.614 -1.356 -17.263 1.00 91.56 89 LYS A CA 1
ATOM 688 C C . LYS A 1 89 ? 17.968 -1.770 -16.667 1.00 91.56 89 LYS A C 1
ATOM 690 O O . LYS A 1 89 ? 17.949 -2.299 -15.555 1.00 91.56 89 LYS A O 1
ATOM 695 N N . PRO A 1 90 ? 19.119 -1.571 -17.342 1.00 95.12 90 PRO A N 1
ATOM 696 C CA . PRO A 1 90 ? 20.431 -1.823 -16.745 1.00 95.12 90 PRO A CA 1
ATOM 697 C C . PRO A 1 90 ? 20.670 -1.086 -15.420 1.00 95.12 90 PRO A C 1
ATOM 699 O O . PRO A 1 90 ? 21.210 -1.683 -14.490 1.00 95.12 90 PRO A O 1
ATOM 702 N N . ASN A 1 91 ? 20.225 0.169 -15.299 1.00 94.19 91 ASN A N 1
ATOM 703 C CA . ASN A 1 91 ? 20.403 0.972 -14.083 1.00 94.19 91 ASN A CA 1
ATOM 704 C C . ASN A 1 91 ? 19.284 0.789 -13.031 1.00 94.19 91 ASN A C 1
ATOM 706 O O . ASN A 1 91 ? 19.306 1.402 -11.960 1.00 94.19 91 ASN A O 1
ATOM 710 N N . ALA A 1 92 ? 18.304 -0.084 -13.283 1.00 95.44 92 ALA A N 1
ATOM 711 C CA . ALA A 1 92 ? 17.140 -0.248 -12.414 1.00 95.44 92 ALA A CA 1
ATOM 712 C C . ALA A 1 92 ? 17.497 -0.576 -10.952 1.00 95.44 92 ALA A C 1
ATOM 714 O O . ALA A 1 92 ? 16.813 -0.120 -10.041 1.00 95.44 92 ALA A O 1
ATOM 715 N N . GLY A 1 93 ? 18.576 -1.327 -10.700 1.00 95.94 93 GLY A N 1
ATOM 716 C CA . GLY A 1 93 ? 19.009 -1.659 -9.337 1.00 95.94 93 GLY A CA 1
ATOM 717 C C . GLY A 1 93 ? 19.381 -0.430 -8.496 1.00 95.94 93 GLY A C 1
ATOM 718 O O . GLY A 1 93 ? 19.003 -0.351 -7.326 1.00 95.94 93 GLY A O 1
ATOM 719 N N . GLY A 1 94 ? 20.060 0.553 -9.100 1.00 96.31 94 GLY A N 1
ATOM 720 C CA . GLY A 1 94 ? 20.424 1.806 -8.433 1.00 96.31 94 GLY A CA 1
ATOM 721 C C . GLY A 1 94 ? 19.197 2.657 -8.109 1.00 96.31 94 GLY A C 1
ATOM 722 O O . GLY A 1 94 ? 19.050 3.131 -6.982 1.00 96.31 94 GLY A O 1
ATOM 723 N N . VAL A 1 95 ? 18.270 2.764 -9.066 1.00 96.31 95 VAL A N 1
ATOM 724 C CA . VAL A 1 95 ? 16.987 3.467 -8.896 1.00 96.31 95 VAL A CA 1
ATOM 725 C C . VAL A 1 95 ? 16.147 2.824 -7.791 1.00 96.31 95 VAL A C 1
ATOM 727 O O . VAL A 1 95 ? 15.627 3.528 -6.926 1.00 96.31 95 VAL A O 1
ATOM 730 N N . ILE A 1 96 ? 16.048 1.488 -7.779 1.00 96.81 96 ILE A N 1
ATOM 731 C CA . ILE A 1 96 ? 15.308 0.738 -6.755 1.00 96.81 96 ILE A CA 1
ATOM 732 C C . ILE A 1 96 ? 15.875 1.010 -5.370 1.00 96.81 96 ILE A C 1
ATOM 734 O O . ILE A 1 96 ? 15.127 1.395 -4.475 1.00 96.81 96 ILE A O 1
ATOM 738 N N . SER A 1 97 ? 17.188 0.861 -5.206 1.00 96.69 97 SER A N 1
ATOM 739 C CA . SER A 1 97 ? 17.850 1.067 -3.919 1.00 96.69 97 SER A CA 1
ATOM 740 C C . SER A 1 97 ? 17.670 2.497 -3.397 1.00 96.69 97 SER A C 1
ATOM 742 O O . SER A 1 97 ? 17.274 2.690 -2.245 1.00 96.69 97 SER A O 1
ATOM 744 N N . ALA A 1 98 ? 17.881 3.506 -4.249 1.00 96.44 98 ALA A N 1
ATOM 745 C CA . ALA A 1 98 ? 17.768 4.910 -3.861 1.00 96.44 98 ALA A CA 1
ATOM 746 C C . ALA A 1 98 ? 16.336 5.292 -3.456 1.00 96.44 98 ALA A C 1
ATOM 748 O O . ALA A 1 98 ? 16.126 5.865 -2.385 1.00 96.44 98 ALA A O 1
ATOM 749 N N . LEU A 1 99 ? 15.342 4.942 -4.278 1.00 96.38 99 LEU A N 1
ATOM 750 C CA . LEU A 1 99 ? 13.944 5.291 -4.018 1.00 96.38 99 LEU A CA 1
ATOM 751 C C . LEU A 1 99 ? 13.357 4.503 -2.846 1.00 96.38 99 LEU A C 1
ATOM 753 O O . LEU A 1 99 ? 12.614 5.071 -2.049 1.00 96.38 99 LEU A O 1
ATOM 757 N N . LEU A 1 100 ? 13.714 3.224 -2.698 1.00 95.94 100 LEU A N 1
ATOM 758 C CA . LEU A 1 100 ? 13.283 2.421 -1.555 1.00 95.94 100 LEU A CA 1
ATOM 759 C C . LEU A 1 100 ? 13.885 2.962 -0.252 1.00 95.94 100 LEU A C 1
ATOM 761 O O . LEU A 1 100 ? 13.173 3.087 0.739 1.00 95.94 100 LEU A O 1
ATOM 765 N N . THR A 1 101 ? 15.162 3.357 -0.263 1.00 96.50 101 THR A N 1
ATOM 766 C CA . THR A 1 101 ? 15.816 3.984 0.896 1.00 96.50 101 THR A CA 1
ATOM 767 C C . THR A 1 101 ? 15.131 5.295 1.273 1.00 96.50 101 THR A C 1
ATOM 769 O O . THR A 1 101 ? 14.786 5.493 2.438 1.00 96.50 101 THR A O 1
ATOM 772 N N . LEU A 1 102 ? 14.868 6.165 0.291 1.00 95.94 102 LEU A N 1
ATOM 773 C CA . LEU A 1 102 ? 14.151 7.423 0.506 1.00 95.94 102 LEU A CA 1
ATOM 774 C C . LEU A 1 102 ? 12.759 7.178 1.100 1.00 95.94 102 LEU A C 1
ATOM 776 O O . LEU A 1 102 ? 12.384 7.819 2.080 1.00 95.94 102 LEU A O 1
ATOM 780 N N . ARG A 1 103 ? 12.017 6.218 0.541 1.00 95.56 103 ARG A N 1
ATOM 781 C CA . ARG A 1 103 ? 10.669 5.859 0.987 1.00 95.56 103 ARG A CA 1
ATOM 782 C C . ARG A 1 103 ? 10.667 5.281 2.401 1.00 95.56 103 ARG A C 1
ATOM 784 O O . ARG A 1 103 ? 9.836 5.684 3.208 1.00 95.56 103 ARG A O 1
ATOM 791 N N . ILE A 1 104 ? 11.605 4.394 2.735 1.00 96.44 104 ILE A N 1
ATOM 792 C CA . ILE A 1 104 ? 11.734 3.830 4.087 1.00 96.44 104 ILE A CA 1
ATOM 793 C C . ILE A 1 104 ? 12.056 4.938 5.094 1.00 96.44 104 ILE A C 1
ATOM 795 O O . ILE A 1 104 ? 11.356 5.057 6.099 1.00 96.44 104 ILE A O 1
ATOM 799 N N . ILE A 1 105 ? 13.045 5.793 4.819 1.00 97.25 105 ILE A N 1
ATOM 800 C CA . ILE A 1 105 ? 13.404 6.903 5.715 1.00 97.25 105 ILE A CA 1
ATOM 801 C C . ILE A 1 105 ? 12.225 7.870 5.877 1.00 97.25 105 ILE A C 1
ATOM 803 O O . ILE A 1 105 ? 11.853 8.201 7.002 1.00 97.25 105 ILE A O 1
ATOM 807 N N . GLY A 1 106 ? 11.591 8.271 4.772 1.00 97.12 106 GLY A N 1
ATOM 808 C CA . GLY A 1 106 ? 10.407 9.129 4.787 1.00 97.12 106 GLY A CA 1
ATOM 809 C C . GLY A 1 106 ? 9.265 8.519 5.599 1.00 97.12 106 GLY A C 1
ATOM 810 O O . GLY A 1 106 ? 8.648 9.210 6.407 1.00 97.12 106 GLY A O 1
ATOM 811 N N . SER A 1 107 ? 9.031 7.211 5.462 1.00 97.38 107 SER A N 1
ATOM 812 C CA . SER A 1 107 ? 8.001 6.500 6.222 1.00 97.38 107 SER A CA 1
ATOM 813 C C . SER A 1 107 ? 8.278 6.456 7.719 1.00 97.38 107 SER A C 1
ATOM 815 O O . SER A 1 107 ? 7.353 6.643 8.503 1.00 97.38 107 SER A O 1
ATOM 817 N N . LEU A 1 108 ? 9.538 6.276 8.128 1.00 97.38 108 LEU A N 1
ATOM 818 C CA . LEU A 1 108 ? 9.931 6.275 9.536 1.00 97.38 108 LEU A CA 1
ATOM 819 C C . LEU A 1 108 ? 9.758 7.664 10.156 1.00 97.38 108 LEU A C 1
ATOM 821 O O . LEU A 1 108 ? 9.249 7.776 11.271 1.00 97.38 108 LEU A O 1
ATOM 825 N N . ILE A 1 109 ? 10.116 8.720 9.419 1.00 97.56 109 ILE A N 1
ATOM 826 C CA . ILE A 1 109 ? 9.898 10.109 9.844 1.00 97.56 109 ILE A CA 1
ATOM 827 C C . ILE A 1 109 ? 8.398 10.394 9.972 1.00 97.56 109 ILE A C 1
ATOM 829 O O . ILE A 1 109 ? 7.956 10.901 11.002 1.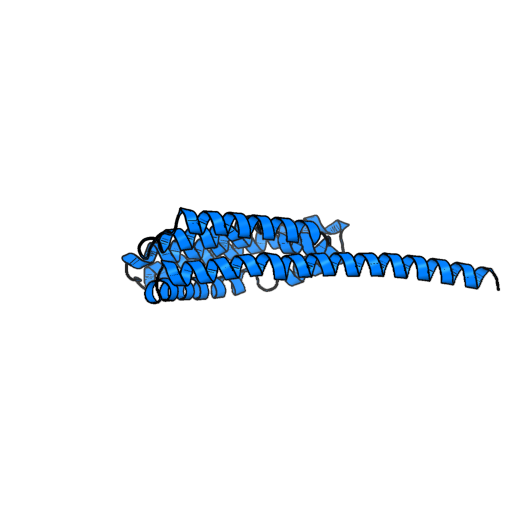00 97.56 109 ILE A O 1
ATOM 833 N N . ALA A 1 110 ? 7.604 10.030 8.963 1.00 97.06 110 ALA A N 1
ATOM 834 C CA . ALA A 1 110 ? 6.156 10.217 8.968 1.00 97.06 110 ALA A CA 1
ATOM 835 C C . ALA A 1 110 ? 5.479 9.436 10.104 1.00 97.06 110 ALA A C 1
ATOM 837 O O . ALA A 1 110 ? 4.619 9.975 10.797 1.00 97.06 110 ALA A O 1
ATOM 838 N N . PHE A 1 111 ? 5.901 8.193 10.339 1.00 96.69 111 PHE A N 1
ATOM 839 C CA . PHE A 1 111 ? 5.409 7.358 11.430 1.00 96.69 111 PHE A CA 1
ATOM 840 C C . PHE A 1 111 ? 5.755 7.955 12.799 1.00 96.69 111 PHE A C 1
ATOM 842 O O . PHE A 1 111 ? 4.880 8.071 13.656 1.00 96.69 111 PHE A O 1
ATOM 849 N N . GLY A 1 112 ? 6.995 8.413 12.997 1.00 95.69 112 GLY A N 1
ATOM 850 C CA . GLY A 1 112 ? 7.408 9.097 14.225 1.00 95.69 112 GLY A CA 1
ATOM 851 C C . GLY A 1 112 ? 6.634 10.396 14.471 1.00 95.69 112 GLY A C 1
ATOM 852 O O . GLY A 1 112 ? 6.148 10.623 15.579 1.00 95.69 112 GLY A O 1
ATOM 853 N N . ALA A 1 113 ? 6.449 11.217 13.433 1.00 95.38 113 ALA A N 1
ATOM 854 C CA . ALA A 1 113 ? 5.650 12.439 13.507 1.00 95.38 113 ALA A CA 1
ATOM 855 C C . ALA A 1 113 ? 4.183 12.144 13.856 1.00 95.38 113 ALA A C 1
ATOM 857 O O . ALA A 1 113 ? 3.591 12.834 14.686 1.00 95.38 113 ALA A O 1
ATOM 858 N N . PHE A 1 114 ? 3.611 11.088 13.277 1.00 94.50 114 PHE A N 1
ATOM 859 C CA . PHE A 1 114 ? 2.258 10.643 13.587 1.00 94.50 114 PHE A CA 1
ATOM 860 C C . PHE A 1 114 ? 2.117 10.215 15.056 1.00 94.50 114 PHE A C 1
ATOM 862 O O . PHE A 1 114 ? 1.192 10.659 15.735 1.00 94.50 114 PHE A O 1
ATOM 869 N N . LEU A 1 115 ? 3.052 9.414 15.582 1.00 92.62 115 LEU A N 1
ATOM 870 C CA . LEU A 1 115 ? 3.051 9.019 16.996 1.00 92.62 115 LEU A CA 1
ATOM 871 C C . LEU A 1 115 ? 3.197 10.223 17.936 1.00 92.62 115 LEU A C 1
ATOM 873 O O . LEU A 1 115 ? 2.519 10.285 18.962 1.00 92.62 115 LEU A O 1
ATOM 877 N N . LEU A 1 116 ? 4.037 11.197 17.577 1.00 92.38 116 LEU A N 1
ATOM 878 C CA . LEU A 1 116 ? 4.188 12.431 18.344 1.00 92.38 116 LEU A CA 1
ATOM 879 C C . LEU A 1 116 ? 2.874 13.223 18.390 1.00 92.38 116 LEU A C 1
ATOM 881 O O . LEU A 1 116 ? 2.472 13.680 19.457 1.00 92.38 116 LEU A O 1
ATOM 885 N N . ILE A 1 117 ? 2.175 13.346 17.260 1.00 90.88 117 ILE A N 1
ATOM 886 C CA . ILE A 1 117 ? 0.868 14.013 17.194 1.00 90.88 117 ILE A CA 1
ATOM 887 C C . ILE A 1 117 ? -0.155 13.281 18.065 1.00 90.88 117 ILE A C 1
ATOM 889 O O . ILE A 1 117 ? -0.840 13.924 18.858 1.00 90.88 117 ILE A O 1
ATOM 893 N N . LEU A 1 118 ? -0.227 11.950 17.994 1.00 89.31 118 LEU A N 1
ATOM 894 C CA . LEU A 1 118 ? -1.124 11.180 18.862 1.00 89.31 118 LEU A CA 1
ATOM 895 C C . LEU A 1 118 ? -0.854 11.431 20.349 1.00 89.31 118 LEU A C 1
ATOM 897 O O . LEU A 1 118 ? -1.797 11.602 21.125 1.00 89.31 118 LEU A O 1
ATOM 901 N N . PHE A 1 119 ? 0.422 11.482 20.737 1.00 87.00 119 PHE A N 1
ATOM 902 C CA . PHE A 1 119 ? 0.827 11.747 22.113 1.00 87.00 119 PHE A CA 1
ATOM 903 C C . PHE A 1 119 ? 0.438 13.163 22.567 1.00 87.00 119 PHE A C 1
ATOM 905 O O . PHE A 1 119 ? -0.126 13.332 23.649 1.00 87.00 119 PHE A O 1
ATOM 912 N N . LEU A 1 120 ? 0.688 14.179 21.733 1.00 87.62 120 LEU A N 1
ATOM 913 C CA . LEU A 1 120 ? 0.406 15.583 22.051 1.00 87.62 120 LEU A CA 1
ATOM 914 C C . LEU A 1 120 ? -1.092 15.879 22.156 1.00 87.62 120 LEU A C 1
ATOM 916 O O . LEU A 1 120 ? -1.519 16.585 23.067 1.00 87.62 120 LEU A O 1
ATOM 920 N N . PHE A 1 121 ? -1.899 15.326 21.252 1.00 82.62 121 PHE A N 1
ATOM 921 C CA . PHE A 1 121 ? -3.338 15.588 21.211 1.00 82.62 121 PHE A CA 1
ATOM 922 C C . PHE A 1 121 ? -4.148 14.731 22.195 1.00 82.62 121 PHE A C 1
ATOM 924 O O . PHE A 1 121 ? -5.374 14.841 22.202 1.00 82.62 121 PHE A O 1
ATOM 931 N N . ARG A 1 122 ? -3.482 13.906 23.029 1.00 68.81 122 ARG A N 1
ATOM 932 C CA . ARG A 1 122 ? -4.086 13.016 24.044 1.00 68.81 122 ARG A CA 1
ATOM 933 C C . ARG A 1 122 ? -5.398 12.413 23.557 1.00 68.81 122 ARG A C 1
ATOM 935 O O . ARG A 1 122 ? -6.435 12.539 24.213 1.00 68.81 122 ARG A O 1
ATOM 942 N N . HIS A 1 123 ? -5.356 11.805 22.373 1.00 65.06 123 HIS A N 1
ATOM 943 C CA . HIS A 1 123 ? -6.541 11.161 21.833 1.00 65.06 123 HIS A CA 1
ATOM 944 C C . HIS A 1 123 ? -7.055 10.133 22.848 1.00 65.06 123 HIS A C 1
ATOM 946 O O . HIS A 1 123 ? -6.252 9.557 23.588 1.00 65.06 123 HIS A O 1
ATOM 952 N N . LYS A 1 124 ? -8.383 9.965 22.940 1.00 68.94 124 LYS A N 1
ATOM 953 C CA . LYS A 1 124 ? -9.016 9.088 23.940 1.00 68.94 124 LYS A CA 1
ATOM 954 C C . LYS A 1 124 ? -8.252 7.763 24.001 1.00 68.94 124 LYS A C 1
ATOM 956 O O . LYS A 1 124 ? -8.065 7.129 22.964 1.00 68.94 124 LYS A O 1
ATOM 961 N N . VAL A 1 125 ? -7.794 7.381 25.197 1.00 67.25 125 VAL A N 1
ATOM 962 C CA . VAL A 1 125 ? -6.893 6.228 25.411 1.00 67.25 125 VAL A CA 1
ATOM 963 C C . VAL A 1 125 ? -7.450 4.961 24.752 1.00 67.25 125 VAL A C 1
ATOM 965 O O . VAL A 1 125 ? -6.696 4.195 24.155 1.00 67.25 125 VAL A O 1
ATOM 968 N N . ASP A 1 126 ? -8.774 4.818 24.756 1.00 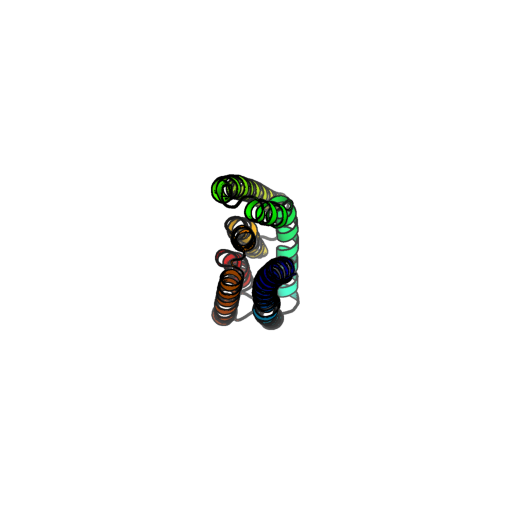76.06 126 ASP A N 1
ATOM 969 C CA . ASP A 1 126 ? -9.495 3.681 24.179 1.00 76.06 126 ASP A CA 1
ATOM 970 C C . ASP A 1 126 ? -9.352 3.567 22.650 1.00 76.06 126 ASP A C 1
ATOM 972 O O . ASP A 1 126 ? -9.375 2.467 22.105 1.00 76.06 126 ASP A O 1
ATOM 976 N N . GLN A 1 127 ? -9.129 4.679 21.939 1.00 82.12 127 GLN A N 1
ATOM 977 C CA . GLN A 1 127 ? -8.958 4.698 20.480 1.00 82.12 127 GLN A CA 1
ATOM 978 C C . GLN A 1 127 ? -7.489 4.596 20.050 1.00 82.12 127 GLN A C 1
ATOM 980 O O . GLN A 1 127 ? -7.194 4.419 18.869 1.00 82.12 127 GLN A O 1
ATOM 985 N N . MET A 1 128 ? -6.537 4.667 20.982 1.00 86.38 128 MET A N 1
ATOM 986 C CA . MET A 1 128 ? -5.109 4.645 20.658 1.00 86.38 128 MET A CA 1
ATOM 987 C C . MET A 1 128 ? -4.664 3.384 19.883 1.00 86.38 128 MET A C 1
ATOM 989 O O . MET A 1 128 ? -3.907 3.529 18.917 1.00 86.38 128 MET A O 1
ATOM 993 N N . PRO A 1 129 ? -5.162 2.166 20.196 1.00 90.12 129 PRO A N 1
ATOM 994 C CA . PRO A 1 129 ? -4.833 0.964 19.427 1.00 90.12 129 PRO A CA 1
ATOM 995 C C . PRO A 1 129 ? -5.281 1.020 17.959 1.00 90.12 129 PRO A C 1
ATOM 997 O O . PRO A 1 129 ? -4.581 0.492 17.097 1.00 90.12 129 PRO A O 1
ATOM 1000 N N . LEU A 1 130 ? -6.409 1.677 17.661 1.00 92.50 130 LEU A N 1
ATOM 1001 C CA . LEU A 1 130 ? -6.896 1.884 16.290 1.00 92.50 130 LEU A CA 1
ATOM 1002 C C . LEU A 1 130 ? -5.885 2.714 15.486 1.00 92.50 130 LEU A C 1
ATOM 1004 O O . LEU A 1 130 ? -5.433 2.292 14.422 1.00 92.50 130 LEU A O 1
ATOM 1008 N N . PHE A 1 131 ? -5.480 3.874 16.009 1.00 92.88 131 PHE A N 1
ATOM 1009 C CA . PHE A 1 131 ? -4.568 4.765 15.290 1.00 92.88 131 PHE A CA 1
ATOM 1010 C C . PHE A 1 131 ? -3.175 4.158 15.109 1.00 92.88 131 PHE A C 1
ATOM 1012 O O . PHE A 1 131 ? -2.580 4.321 14.044 1.00 92.88 131 PHE A O 1
ATOM 1019 N N . ILE A 1 132 ? -2.673 3.424 16.107 1.00 92.81 132 ILE A N 1
ATOM 1020 C CA . ILE A 1 132 ? -1.407 2.685 15.998 1.00 92.81 132 ILE A CA 1
ATOM 1021 C C . ILE A 1 132 ? -1.518 1.574 14.945 1.00 92.81 132 ILE A C 1
ATOM 1023 O O . ILE A 1 132 ? -0.625 1.417 14.115 1.00 92.81 132 ILE A O 1
ATOM 1027 N N . GLY A 1 133 ? -2.621 0.820 14.938 1.00 94.19 133 GLY A N 1
ATOM 1028 C CA . GLY A 1 133 ? -2.855 -0.228 13.943 1.00 94.19 133 GLY A CA 1
ATOM 1029 C C . GLY A 1 133 ? -2.899 0.324 12.517 1.00 94.19 133 GLY A C 1
ATOM 1030 O O . GLY A 1 133 ? -2.278 -0.243 11.618 1.00 94.19 133 GLY A O 1
ATOM 1031 N N . CYS A 1 134 ? -3.564 1.465 12.317 1.00 94.94 134 CYS A N 1
ATOM 1032 C CA . CYS A 1 134 ? -3.606 2.146 11.026 1.00 94.94 134 CYS A CA 1
ATOM 1033 C C . CYS A 1 134 ? -2.245 2.727 10.627 1.00 94.94 134 CYS A C 1
ATOM 1035 O O . CYS A 1 134 ? -1.879 2.613 9.463 1.00 94.94 134 CYS A O 1
ATOM 1037 N N . SER A 1 135 ? -1.464 3.317 11.539 1.00 95.19 135 SER A N 1
ATOM 1038 C CA . SER A 1 135 ? -0.194 3.976 11.187 1.00 95.19 135 SER A CA 1
ATOM 1039 C C . SER A 1 135 ? 0.897 3.019 10.713 1.00 95.19 135 SER A C 1
ATOM 1041 O O . SER A 1 135 ? 1.760 3.426 9.933 1.00 95.19 135 SER A O 1
ATOM 1043 N N . LEU A 1 136 ? 0.819 1.733 11.073 1.00 95.44 136 LEU A N 1
ATOM 1044 C CA . LEU A 1 136 ? 1.669 0.681 10.500 1.00 95.44 136 LEU A CA 1
ATOM 1045 C C . LEU A 1 136 ? 1.560 0.582 8.974 1.00 95.44 136 LEU A C 1
ATOM 1047 O O . LEU A 1 136 ? 2.479 0.080 8.322 1.00 95.44 136 LEU A O 1
ATOM 1051 N N . TYR A 1 137 ? 0.481 1.103 8.387 1.00 95.81 137 TYR A N 1
ATOM 1052 C CA . TYR A 1 137 ? 0.354 1.269 6.946 1.00 95.81 137 TYR A CA 1
ATOM 1053 C C . TYR A 1 137 ? 1.551 2.024 6.349 1.00 95.81 137 TYR A C 1
ATOM 1055 O O . TYR A 1 137 ? 2.044 1.630 5.301 1.00 95.81 137 TYR A O 1
ATOM 1063 N N . LEU A 1 138 ? 2.078 3.053 7.026 1.00 96.56 138 LEU A N 1
ATOM 1064 C CA . LEU A 1 138 ? 3.210 3.838 6.519 1.00 96.56 138 LEU A CA 1
ATOM 1065 C C . LEU A 1 138 ? 4.448 2.970 6.290 1.00 96.56 138 LEU A C 1
ATOM 1067 O O . LEU A 1 138 ? 5.128 3.130 5.284 1.00 96.56 138 LEU A O 1
ATOM 1071 N N . ILE A 1 139 ? 4.710 2.033 7.201 1.00 95.38 139 ILE A N 1
ATOM 1072 C CA . ILE A 1 139 ? 5.887 1.162 7.152 1.00 95.38 139 ILE A CA 1
ATOM 1073 C C . ILE A 1 139 ? 5.675 0.018 6.160 1.00 95.38 139 ILE A C 1
ATOM 1075 O O . ILE A 1 139 ? 6.528 -0.257 5.320 1.00 95.38 139 ILE A O 1
ATOM 1079 N N . THR A 1 140 ? 4.519 -0.638 6.233 1.00 94.00 140 THR A N 1
ATOM 1080 C CA . THR A 1 140 ? 4.176 -1.780 5.370 1.00 94.00 140 THR A CA 1
ATOM 1081 C C . THR A 1 140 ? 4.118 -1.371 3.897 1.00 94.00 140 THR A C 1
ATOM 1083 O O . THR A 1 140 ? 4.770 -1.990 3.058 1.00 94.00 140 THR A O 1
ATOM 1086 N N . ARG A 1 141 ? 3.441 -0.260 3.593 1.00 93.81 141 ARG A N 1
ATOM 1087 C CA . ARG A 1 141 ? 3.347 0.326 2.251 1.00 93.81 141 ARG A CA 1
ATOM 1088 C C . ARG A 1 141 ? 4.700 0.854 1.749 1.00 93.81 141 ARG A C 1
ATOM 1090 O O . ARG A 1 141 ? 4.943 0.844 0.545 1.00 93.81 141 ARG A O 1
ATOM 1097 N N . ALA A 1 142 ? 5.608 1.280 2.633 1.00 94.19 142 ALA A N 1
ATOM 1098 C CA . ALA A 1 142 ? 6.927 1.778 2.232 1.00 94.19 142 ALA A CA 1
ATOM 1099 C C . ALA A 1 142 ? 7.844 0.700 1.639 1.00 94.19 142 ALA A C 1
ATOM 1101 O O . ALA A 1 142 ? 8.633 0.993 0.743 1.00 94.19 142 ALA A O 1
ATOM 1102 N N . ILE A 1 143 ? 7.725 -0.538 2.123 1.00 92.25 143 ILE A N 1
ATOM 1103 C CA . ILE A 1 143 ? 8.531 -1.684 1.673 1.00 92.25 143 ILE A CA 1
ATOM 1104 C C . ILE A 1 143 ? 8.016 -2.232 0.331 1.00 92.25 143 ILE A C 1
ATOM 1106 O O . ILE A 1 143 ? 8.724 -2.955 -0.370 1.00 92.25 143 ILE A O 1
ATOM 1110 N N . ASN A 1 144 ? 6.795 -1.867 -0.057 1.00 90.94 144 ASN A N 1
ATOM 1111 C CA . ASN A 1 144 ? 6.173 -2.334 -1.281 1.00 90.94 144 ASN A CA 1
ATOM 1112 C C . ASN A 1 144 ? 6.942 -1.885 -2.545 1.00 90.94 144 ASN A C 1
ATOM 1114 O O . ASN A 1 144 ? 7.290 -0.711 -2.721 1.00 90.94 144 ASN A O 1
ATOM 1118 N N . VAL A 1 145 ? 7.173 -2.841 -3.453 1.00 91.88 145 VAL A N 1
ATOM 1119 C CA . VAL A 1 145 ? 7.932 -2.669 -4.707 1.00 91.88 145 VAL A CA 1
ATOM 1120 C C . VAL A 1 145 ? 7.075 -2.862 -5.967 1.00 91.88 145 VAL A C 1
ATOM 1122 O O . VAL A 1 145 ? 7.609 -3.146 -7.045 1.00 91.88 145 VAL A O 1
ATOM 1125 N N . GLU A 1 146 ? 5.749 -2.690 -5.877 1.00 92.19 146 GLU A N 1
ATOM 1126 C CA . GLU A 1 146 ? 4.836 -2.813 -7.026 1.00 92.19 146 GLU A CA 1
ATOM 1127 C C . GLU A 1 146 ? 5.263 -1.885 -8.178 1.00 92.19 146 GLU A C 1
ATOM 1129 O O . GLU A 1 146 ? 5.292 -2.282 -9.345 1.00 92.19 146 GLU A O 1
ATOM 1134 N N . TRP A 1 147 ? 5.679 -0.659 -7.856 1.00 93.75 147 TRP A N 1
ATOM 1135 C CA . TRP A 1 147 ? 6.173 0.325 -8.821 1.00 93.75 147 TRP A CA 1
ATOM 1136 C C . TRP A 1 147 ? 7.393 -0.164 -9.615 1.00 93.75 147 TRP A C 1
ATOM 1138 O O . TRP A 1 147 ? 7.487 0.082 -10.820 1.00 93.75 147 TRP A O 1
ATOM 1148 N N . ALA A 1 148 ? 8.299 -0.913 -8.982 1.00 95.25 148 ALA A N 1
ATOM 1149 C CA . ALA A 1 148 ? 9.462 -1.479 -9.651 1.00 95.25 148 ALA A CA 1
ATOM 1150 C C . ALA A 1 148 ? 9.046 -2.620 -10.586 1.00 95.25 148 ALA A C 1
ATOM 1152 O O . ALA A 1 148 ? 9.480 -2.680 -11.738 1.00 95.25 148 ALA A O 1
ATOM 1153 N N . MET A 1 149 ? 8.132 -3.490 -10.134 1.00 92.69 149 MET A N 1
ATOM 1154 C CA . MET A 1 149 ? 7.540 -4.525 -10.990 1.00 92.69 149 MET A CA 1
ATOM 1155 C C . MET A 1 149 ? 6.835 -3.918 -12.206 1.00 92.69 149 MET A C 1
ATOM 1157 O O . MET A 1 149 ? 6.933 -4.464 -13.307 1.00 92.69 149 MET A O 1
ATOM 1161 N N . ARG A 1 150 ? 6.168 -2.774 -12.022 1.00 92.81 150 ARG A N 1
ATOM 1162 C CA . ARG A 1 150 ? 5.499 -2.031 -13.092 1.00 92.81 150 ARG A CA 1
ATOM 1163 C C . ARG A 1 150 ? 6.505 -1.516 -14.120 1.00 92.81 150 ARG A C 1
ATOM 1165 O O . ARG A 1 150 ? 6.275 -1.698 -15.311 1.00 92.81 150 ARG A O 1
ATOM 1172 N N . GLY A 1 151 ? 7.641 -0.972 -13.675 1.00 93.94 151 GLY A N 1
ATOM 1173 C CA . GLY A 1 151 ? 8.735 -0.546 -14.558 1.00 93.94 151 GLY A CA 1
ATOM 1174 C C . GLY A 1 151 ? 9.345 -1.691 -15.379 1.00 93.94 151 GLY A C 1
ATOM 1175 O O . GLY A 1 151 ? 9.691 -1.516 -16.545 1.00 93.94 151 GLY A O 1
ATOM 1176 N N . PHE A 1 152 ? 9.398 -2.905 -14.821 1.00 93.81 152 PHE A N 1
ATOM 1177 C CA . PHE A 1 152 ? 9.806 -4.112 -15.555 1.00 93.81 152 PHE A CA 1
ATOM 1178 C C . PHE A 1 152 ? 8.699 -4.743 -16.413 1.00 93.81 152 PHE A C 1
ATOM 1180 O O . PHE A 1 152 ? 8.923 -5.805 -16.997 1.00 93.81 152 PHE A O 1
ATOM 1187 N N . GLU A 1 153 ? 7.517 -4.130 -16.486 1.00 90.88 153 GLU A N 1
ATOM 1188 C CA . GLU A 1 153 ? 6.325 -4.659 -17.159 1.00 90.88 153 GLU A CA 1
ATOM 1189 C C . GLU A 1 153 ? 5.847 -6.022 -16.621 1.00 90.88 153 GLU A C 1
ATOM 1191 O O . GLU A 1 153 ? 5.189 -6.799 -17.314 1.00 90.88 153 GLU A O 1
ATOM 1196 N N . LYS A 1 154 ? 6.136 -6.335 -15.355 1.00 90.31 154 LYS A N 1
ATOM 1197 C CA . LYS A 1 154 ? 5.757 -7.595 -14.698 1.00 90.31 154 LYS A CA 1
ATOM 1198 C C . LYS A 1 154 ? 4.318 -7.559 -14.156 1.00 90.31 154 LYS A C 1
ATOM 1200 O O . LYS A 1 154 ? 4.053 -8.003 -13.042 1.00 90.31 154 LYS A O 1
ATOM 1205 N N . PHE A 1 155 ? 3.365 -7.081 -14.959 1.00 87.06 155 PHE A N 1
ATOM 1206 C CA . PHE A 1 155 ? 1.965 -6.869 -14.551 1.00 87.06 155 PHE A CA 1
ATOM 1207 C C . PHE A 1 155 ? 1.247 -8.140 -14.085 1.00 87.06 155 PHE A C 1
ATOM 1209 O O . PHE A 1 155 ? 0.437 -8.083 -13.164 1.00 87.06 155 PHE A O 1
ATOM 1216 N N . LYS A 1 156 ? 1.581 -9.302 -14.658 1.00 87.38 156 LYS A N 1
ATOM 1217 C CA . LYS A 1 156 ? 1.048 -10.596 -14.202 1.00 87.38 156 LYS A CA 1
ATOM 1218 C C . LYS A 1 156 ? 1.394 -10.882 -12.734 1.00 87.38 156 LYS A C 1
ATOM 1220 O O . LYS A 1 156 ? 0.559 -11.404 -12.002 1.00 87.38 156 LYS A O 1
ATOM 1225 N N . TYR A 1 157 ? 2.609 -10.540 -12.304 1.00 88.94 157 TYR A N 1
ATOM 1226 C CA . TYR A 1 157 ? 3.054 -10.753 -10.924 1.00 88.94 157 TYR A CA 1
ATOM 1227 C C . TYR A 1 157 ? 2.385 -9.770 -9.964 1.00 88.94 157 TYR A C 1
ATOM 1229 O O . TYR A 1 157 ? 1.953 -10.187 -8.897 1.00 88.94 157 TYR A O 1
ATOM 1237 N N . ILE A 1 158 ? 2.211 -8.514 -10.390 1.00 89.38 158 ILE A N 1
ATOM 1238 C CA . ILE A 1 158 ? 1.429 -7.511 -9.651 1.00 89.38 158 ILE A CA 1
ATOM 1239 C C . ILE A 1 158 ? -0.002 -8.009 -9.432 1.00 89.38 158 ILE A C 1
ATOM 1241 O O . ILE A 1 158 ? -0.512 -7.975 -8.318 1.00 89.38 158 ILE A O 1
ATOM 1245 N N . ALA A 1 159 ? -0.645 -8.524 -10.487 1.00 87.00 159 ALA A N 1
ATOM 1246 C CA . ALA A 1 159 ? -1.989 -9.076 -10.386 1.00 87.00 159 ALA A CA 1
ATOM 1247 C C . ALA A 1 159 ? -2.059 -10.201 -9.353 1.00 87.00 159 ALA A C 1
ATOM 1249 O O . ALA A 1 159 ? -2.890 -10.148 -8.451 1.00 87.00 159 ALA A O 1
ATOM 1250 N N . LEU A 1 160 ? -1.169 -11.190 -9.459 1.00 88.12 160 LEU A N 1
ATOM 1251 C CA . LEU A 1 160 ? -1.162 -12.338 -8.558 1.00 88.12 160 LEU A CA 1
ATOM 1252 C C . LEU A 1 160 ? -0.899 -11.936 -7.099 1.00 88.12 160 LEU A C 1
ATOM 1254 O O . LEU A 1 160 ? -1.580 -12.448 -6.213 1.00 88.12 160 LEU A O 1
ATOM 1258 N N . ALA A 1 161 ? 0.038 -11.013 -6.858 1.00 88.75 161 ALA A N 1
ATOM 1259 C CA . ALA A 1 161 ? 0.327 -10.485 -5.527 1.00 88.75 161 ALA A CA 1
ATOM 1260 C C . ALA A 1 161 ? -0.898 -9.777 -4.934 1.00 88.75 161 ALA A C 1
ATOM 1262 O O . ALA A 1 161 ? -1.326 -10.125 -3.838 1.00 88.75 161 ALA A O 1
ATOM 1263 N N . ASN A 1 162 ? -1.542 -8.888 -5.697 1.00 88.25 162 ASN A N 1
ATOM 1264 C CA . ASN A 1 162 ? -2.731 -8.166 -5.240 1.00 88.25 162 ASN A CA 1
ATOM 1265 C C . ASN A 1 162 ? -3.899 -9.115 -4.947 1.00 88.25 162 ASN A C 1
ATOM 1267 O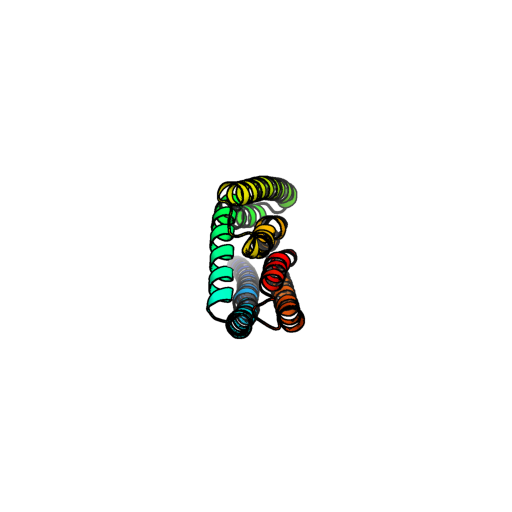 O . ASN A 1 162 ? -4.544 -8.997 -3.908 1.00 88.25 162 ASN A O 1
ATOM 1271 N N . PHE A 1 163 ? -4.151 -10.107 -5.806 1.00 88.50 163 PHE A N 1
ATOM 1272 C CA . PHE A 1 163 ? -5.158 -11.130 -5.516 1.00 88.50 163 PHE A CA 1
ATOM 1273 C C . PHE A 1 163 ? -4.836 -11.914 -4.244 1.00 88.50 163 PHE A C 1
ATOM 1275 O O . PHE A 1 163 ? -5.726 -12.098 -3.416 1.00 88.50 163 PHE A O 1
ATOM 1282 N N . ALA A 1 164 ? -3.587 -12.354 -4.068 1.00 89.94 164 ALA A N 1
ATOM 1283 C CA . ALA A 1 164 ? -3.172 -13.067 -2.866 1.00 89.94 164 ALA A CA 1
ATOM 1284 C C . ALA A 1 164 ? -3.393 -12.207 -1.613 1.00 89.94 164 ALA A C 1
ATOM 1286 O O . ALA A 1 164 ? -4.031 -12.666 -0.668 1.00 89.94 164 ALA A O 1
ATOM 1287 N N . THR A 1 165 ? -2.966 -10.944 -1.645 1.00 89.75 165 THR A N 1
ATOM 1288 C CA . THR A 1 165 ? -3.181 -9.962 -0.579 1.00 89.75 165 THR A CA 1
ATOM 1289 C C . THR A 1 165 ? -4.649 -9.838 -0.202 1.00 89.75 165 THR A C 1
ATOM 1291 O O . THR A 1 165 ? -4.997 -9.982 0.969 1.00 89.75 165 THR A O 1
ATOM 1294 N N . PHE A 1 166 ? -5.531 -9.598 -1.174 1.00 88.50 166 PHE A N 1
ATOM 1295 C CA . PHE A 1 166 ? -6.942 -9.364 -0.874 1.00 88.50 166 PHE A CA 1
ATOM 1296 C C . PHE A 1 166 ? -7.672 -10.628 -0.421 1.00 88.50 166 PHE A C 1
ATOM 1298 O O . PHE A 1 166 ? -8.559 -10.539 0.424 1.00 88.50 166 PHE A O 1
ATOM 1305 N N . ILE A 1 167 ? -7.283 -11.805 -0.915 1.00 90.31 167 ILE A N 1
ATOM 1306 C CA . ILE A 1 167 ? -7.813 -13.084 -0.428 1.00 90.31 167 ILE A CA 1
ATOM 1307 C C . ILE A 1 167 ? -7.376 -13.323 1.021 1.00 90.31 167 ILE A C 1
ATOM 1309 O O . ILE A 1 167 ? -8.213 -13.628 1.870 1.00 90.31 167 ILE A O 1
ATOM 1313 N N . ILE A 1 168 ? -6.088 -13.144 1.328 1.00 92.00 168 ILE A N 1
ATOM 1314 C CA . ILE A 1 168 ? -5.558 -13.283 2.692 1.00 92.00 168 ILE A CA 1
ATOM 1315 C C . ILE A 1 168 ? -6.254 -12.291 3.627 1.00 92.00 168 ILE A C 1
ATOM 1317 O O . ILE A 1 168 ? -6.69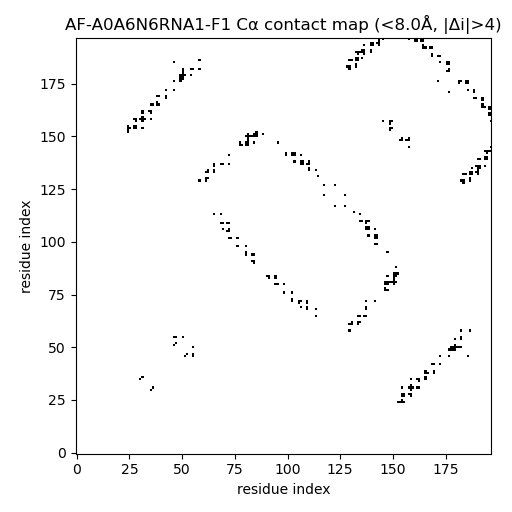6 -12.673 4.708 1.00 92.00 168 ILE A O 1
ATOM 1321 N N . MET A 1 169 ? -6.408 -11.041 3.190 1.00 91.31 169 MET A N 1
ATOM 1322 C CA . MET A 1 169 ? -7.109 -10.004 3.938 1.00 91.31 169 MET A CA 1
ATOM 1323 C C . MET A 1 169 ? -8.569 -10.379 4.200 1.00 91.31 169 MET A C 1
ATOM 1325 O O . MET A 1 169 ? -9.032 -10.233 5.327 1.00 91.31 169 MET A O 1
ATOM 1329 N N . LEU A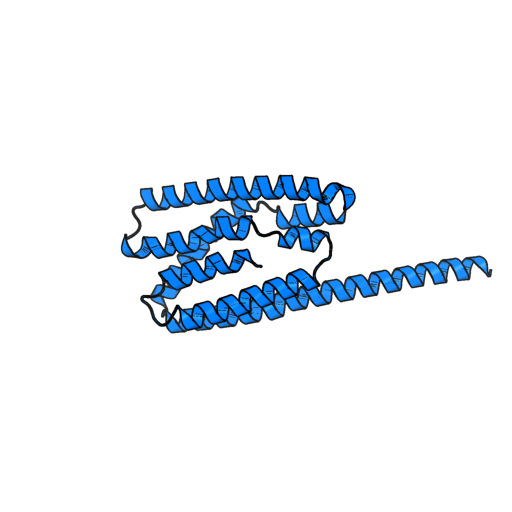 1 170 ? -9.288 -10.888 3.195 1.00 91.31 170 LEU A N 1
ATOM 1330 C CA . LEU A 1 170 ? -10.677 -11.322 3.342 1.00 91.31 170 LEU A CA 1
ATOM 1331 C C . LEU A 1 170 ? -10.811 -12.398 4.425 1.00 91.31 170 LEU A C 1
ATOM 1333 O O . LEU A 1 170 ? -11.628 -12.252 5.333 1.00 91.31 170 LEU A O 1
ATOM 1337 N N . PHE A 1 171 ? -9.985 -13.444 4.371 1.00 92.38 171 PHE A N 1
ATOM 1338 C CA . PHE A 1 171 ? -10.003 -14.494 5.390 1.00 92.38 171 PHE A CA 1
ATOM 1339 C C . PHE A 1 171 ? -9.592 -13.969 6.768 1.00 92.38 171 PHE A C 1
ATOM 1341 O O . PHE A 1 171 ? -10.248 -14.288 7.758 1.00 92.38 171 PHE A O 1
ATOM 1348 N N . ALA A 1 172 ? -8.555 -13.132 6.842 1.00 91.94 172 ALA A N 1
ATOM 1349 C CA . ALA A 1 172 ? -8.100 -12.541 8.095 1.00 91.94 172 ALA A CA 1
ATOM 1350 C C . ALA A 1 172 ? -9.199 -11.697 8.753 1.00 91.94 172 ALA A C 1
ATOM 1352 O O . ALA A 1 172 ? -9.454 -11.853 9.945 1.00 91.94 172 ALA A O 1
ATOM 1353 N N . VAL A 1 173 ? -9.899 -10.861 7.980 1.00 92.38 173 VAL A N 1
ATOM 1354 C CA . VAL A 1 173 ? -11.012 -10.047 8.480 1.00 92.38 173 VAL A CA 1
ATOM 1355 C C . VAL A 1 173 ? -12.167 -10.924 8.962 1.00 92.38 173 VAL A C 1
ATOM 1357 O O . VAL A 1 173 ? -12.638 -10.724 10.076 1.00 92.38 173 VAL A O 1
ATOM 1360 N N . ILE A 1 174 ? -12.596 -11.922 8.184 1.00 90.81 174 ILE A N 1
ATOM 1361 C CA . ILE A 1 174 ? -13.714 -12.802 8.574 1.00 90.81 174 ILE A CA 1
ATOM 1362 C C . ILE A 1 174 ? -13.396 -13.587 9.858 1.00 90.81 174 ILE A C 1
ATOM 1364 O O . ILE A 1 174 ? -14.273 -13.808 10.692 1.00 90.81 174 ILE A O 1
ATOM 1368 N N . ILE A 1 175 ? -12.145 -14.019 10.037 1.00 92.06 175 ILE A N 1
ATOM 1369 C CA . ILE A 1 175 ? -11.740 -14.817 11.200 1.00 92.06 175 ILE A CA 1
ATOM 1370 C C . ILE A 1 175 ? -11.573 -13.942 12.450 1.00 92.06 175 ILE A C 1
ATOM 1372 O O . ILE A 1 175 ? -12.044 -14.339 13.522 1.00 92.06 175 ILE A O 1
ATOM 1376 N N . LEU A 1 176 ? -10.896 -12.795 12.314 1.00 91.19 176 LEU A N 1
ATOM 1377 C CA . LEU A 1 176 ? -10.427 -11.959 13.427 1.00 91.19 176 LEU A CA 1
ATOM 1378 C C . LEU A 1 176 ? -11.402 -10.852 13.840 1.00 91.19 176 LEU A C 1
ATOM 1380 O O . LEU A 1 176 ? -11.290 -10.362 14.962 1.00 91.19 176 LEU A O 1
ATOM 1384 N N . VAL A 1 177 ? -12.317 -10.446 12.956 1.00 92.38 177 VAL A N 1
ATOM 1385 C CA . VAL A 1 177 ? -13.272 -9.357 13.195 1.00 92.38 177 VAL A CA 1
ATOM 1386 C C . VAL A 1 177 ? -14.679 -9.940 13.221 1.00 92.38 177 VAL A C 1
ATOM 1388 O O . VAL A 1 177 ? -15.242 -10.299 12.182 1.00 92.38 177 VAL A O 1
ATOM 1391 N N . ARG A 1 178 ? -15.236 -10.065 14.429 1.00 89.62 178 ARG A N 1
ATOM 1392 C CA . ARG A 1 178 ? -16.559 -10.662 14.669 1.00 89.62 178 ARG A CA 1
ATOM 1393 C C . ARG A 1 178 ? -17.545 -9.708 15.334 1.00 89.62 178 ARG A C 1
ATOM 1395 O O . ARG A 1 178 ? -18.722 -10.046 15.418 1.00 89.62 178 ARG A O 1
ATOM 1402 N N . GLY A 1 179 ? -17.095 -8.537 15.772 1.00 87.75 179 GLY A N 1
ATOM 1403 C CA . GLY A 1 179 ? -17.968 -7.483 16.277 1.00 87.75 179 GLY A CA 1
ATOM 1404 C C . GLY A 1 179 ? -17.244 -6.158 16.489 1.00 87.75 179 GLY A C 1
ATOM 1405 O O . GLY A 1 179 ? -16.068 -6.012 16.162 1.00 87.75 179 GLY A O 1
ATOM 1406 N N . GLU A 1 180 ? -17.960 -5.207 17.079 1.00 85.38 180 GLU A N 1
ATOM 1407 C CA . GLU A 1 180 ? -17.553 -3.804 17.258 1.00 85.38 180 GLU A CA 1
ATOM 1408 C C . GLU A 1 180 ? -16.265 -3.657 18.095 1.00 85.38 180 GLU A C 1
ATOM 1410 O O . GLU A 1 180 ? -15.385 -2.864 17.771 1.00 85.38 180 GLU A O 1
ATOM 1415 N N . ASN A 1 181 ? -16.067 -4.530 19.090 1.00 87.19 181 ASN A N 1
ATOM 1416 C CA . ASN A 1 181 ? -14.864 -4.548 19.937 1.00 87.19 181 ASN A CA 1
ATOM 1417 C C . ASN A 1 181 ? -13.574 -4.972 19.200 1.00 87.19 181 ASN A C 1
ATOM 1419 O O . ASN A 1 181 ? -12.475 -4.830 19.741 1.00 87.19 181 ASN A O 1
ATOM 1423 N N . ASP A 1 182 ? -13.677 -5.497 17.974 1.00 89.00 182 ASP A N 1
ATOM 1424 C CA . ASP A 1 182 ? -12.533 -5.962 17.180 1.00 89.00 182 ASP A CA 1
ATOM 1425 C C . ASP A 1 182 ? -11.947 -4.874 16.258 1.00 89.00 182 ASP A C 1
ATOM 1427 O O . ASP A 1 182 ? -11.109 -5.168 15.400 1.00 89.00 182 ASP A O 1
ATOM 1431 N N . LEU A 1 183 ? -12.332 -3.606 16.437 1.00 90.88 183 LEU A N 1
ATOM 1432 C CA . LEU A 1 183 ? -11.853 -2.463 15.648 1.00 90.88 183 LEU A CA 1
ATOM 1433 C C . LEU A 1 183 ? -10.318 -2.397 15.534 1.00 90.88 183 LEU A C 1
ATOM 1435 O O . LEU A 1 183 ? -9.757 -2.176 14.455 1.00 90.88 183 LEU A O 1
ATOM 1439 N N . SER A 1 184 ? -9.611 -2.613 16.645 1.00 89.25 184 SER A N 1
ATOM 1440 C CA . SER A 1 184 ? -8.144 -2.608 16.651 1.00 89.25 184 SER A CA 1
ATOM 1441 C C . SER A 1 184 ? -7.579 -3.714 15.753 1.00 89.25 184 SER A C 1
ATOM 1443 O O . SER A 1 184 ? -6.691 -3.454 14.941 1.00 89.25 184 SER A O 1
ATOM 1445 N N . ARG A 1 185 ? -8.151 -4.926 15.806 1.00 92.38 185 ARG A N 1
ATOM 1446 C CA . ARG A 1 185 ? -7.760 -6.067 14.961 1.00 92.38 185 ARG A CA 1
ATOM 1447 C C . ARG A 1 185 ? -7.992 -5.765 13.486 1.00 92.38 185 ARG A C 1
ATOM 1449 O O . ARG A 1 185 ? -7.103 -6.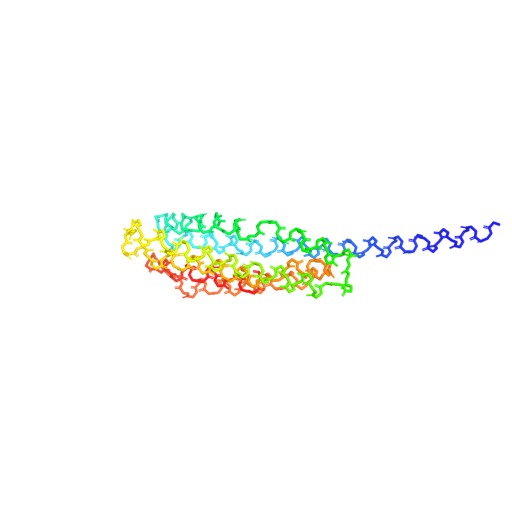025 12.678 1.00 92.38 185 ARG A O 1
ATOM 1456 N N . ALA A 1 186 ? -9.129 -5.157 13.143 1.00 92.62 186 ALA A N 1
ATOM 1457 C CA . ALA A 1 186 ? -9.416 -4.722 11.775 1.00 92.62 186 ALA A CA 1
ATOM 1458 C C . ALA A 1 186 ? -8.333 -3.765 11.241 1.00 92.62 186 ALA A C 1
ATOM 1460 O O . ALA A 1 186 ? -7.914 -3.869 10.088 1.00 92.62 186 ALA A O 1
ATOM 1461 N N . SER A 1 187 ? -7.819 -2.894 12.110 1.00 94.06 187 SER A N 1
ATOM 1462 C CA . SER A 1 187 ? -6.785 -1.910 11.779 1.00 94.06 187 SER A CA 1
ATOM 1463 C C . SER A 1 187 ? -5.428 -2.531 11.493 1.00 94.06 187 SER A C 1
ATOM 1465 O O . SER A 1 187 ? -4.801 -2.187 10.491 1.00 94.06 187 SER A O 1
ATOM 1467 N N . PHE A 1 188 ? -5.008 -3.498 12.309 1.00 93.81 188 PHE A N 1
ATOM 1468 C CA . PHE A 1 188 ? -3.788 -4.264 12.050 1.00 93.81 188 PHE A CA 1
ATOM 1469 C C . PHE A 1 188 ? -3.894 -5.110 10.778 1.00 93.81 188 PHE A C 1
ATOM 1471 O O . PHE A 1 188 ? -2.946 -5.171 10.001 1.00 93.81 188 PHE A O 1
ATOM 1478 N N . VAL A 1 189 ? -5.045 -5.746 10.534 1.00 93.44 189 VAL A N 1
ATOM 1479 C CA . VAL A 1 189 ? -5.254 -6.542 9.314 1.00 93.44 189 VAL A CA 1
ATOM 1480 C C . VAL A 1 189 ? -5.199 -5.656 8.070 1.00 93.44 189 VAL A C 1
ATOM 1482 O O . VAL A 1 189 ? -4.574 -6.028 7.077 1.00 93.44 189 VAL A O 1
ATOM 1485 N N . TRP A 1 190 ? -5.813 -4.472 8.124 1.00 92.94 190 TRP A N 1
ATOM 1486 C CA . TRP A 1 190 ? -5.786 -3.525 7.014 1.00 92.94 190 TRP A CA 1
ATOM 1487 C C . TRP A 1 190 ? -4.368 -3.050 6.698 1.00 92.94 190 TRP A C 1
ATOM 1489 O O . TRP A 1 190 ? -3.957 -3.137 5.542 1.00 92.94 190 TRP A O 1
ATOM 1499 N N . SER A 1 191 ? -3.592 -2.605 7.690 1.00 93.31 191 SER A N 1
ATOM 1500 C CA . SER A 1 191 ? -2.219 -2.149 7.442 1.00 93.31 191 SER A CA 1
ATOM 1501 C C . SER A 1 191 ? -1.316 -3.280 6.950 1.00 93.31 191 SER A C 1
ATOM 1503 O O . SER A 1 191 ? -0.592 -3.100 5.974 1.00 93.31 191 SER A O 1
ATOM 1505 N N . LEU A 1 192 ? -1.410 -4.471 7.545 1.00 91.56 192 LEU A N 1
ATOM 1506 C CA . LEU A 1 192 ? -0.576 -5.613 7.167 1.00 91.56 192 LEU A CA 1
ATOM 1507 C C . LEU A 1 192 ? -0.861 -6.129 5.749 1.00 91.56 192 LEU A C 1
ATOM 1509 O O . LEU A 1 192 ? 0.033 -6.691 5.116 1.00 91.56 192 LEU A O 1
ATOM 1513 N N . SER A 1 193 ? -2.070 -5.909 5.222 1.00 90.12 193 SER A N 1
ATOM 1514 C CA . SER A 1 193 ? -2.401 -6.295 3.846 1.00 90.12 193 SER A CA 1
ATOM 1515 C C . SER A 1 193 ? -1.450 -5.659 2.817 1.00 90.12 193 SER A C 1
ATOM 1517 O O . SER A 1 193 ? -1.048 -6.321 1.866 1.00 90.12 193 SER A O 1
ATOM 1519 N N . TYR A 1 194 ? -0.957 -4.443 3.066 1.00 87.19 194 TYR A N 1
ATOM 1520 C CA . TYR A 1 194 ? -0.081 -3.718 2.135 1.00 87.19 194 TYR A CA 1
ATOM 1521 C C . TYR A 1 194 ? 1.375 -4.217 2.081 1.00 87.19 194 TYR A C 1
ATOM 1523 O O . TYR A 1 194 ? 2.185 -3.676 1.329 1.00 87.19 194 TYR A O 1
ATOM 1531 N N . VAL A 1 195 ? 1.738 -5.240 2.867 1.00 85.19 195 VAL A N 1
ATOM 1532 C CA . VAL A 1 195 ? 3.084 -5.844 2.825 1.00 85.19 195 VAL A CA 1
ATOM 1533 C C . VAL A 1 195 ? 3.303 -6.647 1.543 1.00 85.19 195 VAL A C 1
ATOM 1535 O O . VAL A 1 195 ? 4.400 -6.642 0.990 1.00 85.19 195 VAL A O 1
ATOM 1538 N N . ILE A 1 196 ? 2.276 -7.373 1.096 1.00 73.81 196 ILE A N 1
ATOM 1539 C CA . ILE A 1 196 ? 2.390 -8.338 -0.008 1.00 73.81 196 ILE A CA 1
ATOM 1540 C C . ILE A 1 196 ? 2.057 -7.681 -1.355 1.00 73.81 196 ILE A C 1
ATOM 1542 O O . ILE A 1 196 ? 2.663 -8.034 -2.368 1.00 73.81 196 ILE A O 1
ATOM 1546 N N . GLY A 1 197 ? 1.103 -6.743 -1.360 1.00 62.00 197 GLY A N 1
ATOM 1547 C CA . GLY A 1 197 ? 0.570 -6.077 -2.552 1.00 62.00 197 GLY A CA 1
ATOM 1548 C C . GLY A 1 197 ? 0.413 -4.586 -2.343 1.00 62.00 197 GLY A C 1
ATOM 1549 O O . GLY A 1 197 ? -0.045 -4.188 -1.251 1.00 62.00 197 GLY A O 1
#

Nearest PDB structures (foldseek):
  6k5l-assembly1_A  TM=2.868E-01  e=3.950E+00  Escherichia coli O157
  8ii8-assembly1_A  TM=2.515E-01  e=6.866E+00  Pleurotus salmoneostramineus

Sequence (197 aa):
MTVLNATSAVRNLYANIALQRIFSNIGWGVISQVGGKGIFFLVTIYLARVLGAEEYGSFTYAQSIVLYFWIAVDLGIDMYGSREIASDKPNAGGVISALLTLRIIGSLIAFGAFLLILFLFRHKVDQMPLFIGCSLYLITRAINVEWAMRGFEKFKYIALANFATFIIMLFAVIILVRGENDLSRASFVWSLSYVIG

Foldseek 3Di:
DVVVVVVVVVVVVVVVVVVVLVVVLVVLLVLLVCVLVVLVVVLLVVCCVFQDPPLNVLLVVLLVVLVVLLCQLPVVLLVVLLVVCLVDVVCNVVSCVVSLVSSQVSLVVSLVVQVVVCVVVVPPPLCVLSNNLQSLLSNLLSNDDLSSCNSVSVSNQSSVQSNVLSVQLSVQCVVQRRHNSSSSSNSNSVSNSSNRD

Mean predicted aligned error: 6.36 Å

Secondary structure (DSSP, 8-state):
-HHHHHHHHHHHHHHHHHHHHHHHHHHHHHHIIIIIHHHHHHHHHHHHHHSHHHHHHHHHHHHHHHHHHHHHHHTTHHHHHHHHHHH-STTHHHHHHHHHHHHHHHHHHHHHHHHHHHHHTT--GGGHHHHHHHHHHHHHHHH--HHHHHHTT-HHHHHHHHHHHHHHHHHHHHHH--SGGGHHHHHHHHHHHTTT-

Radius of gyration: 21.36 Å; Cα contacts (8 Å, |Δi|>4): 209; chains: 1; bounding box: 42×30×81 Å